Protein AF-A0A416JS20-F1 (afdb_monomer)

Solvent-accessible surface area (backbone atoms only — not comparable to full-atom values): 10232 Å² total; per-residue (Å²): 133,82,78,78,76,86,64,88,66,47,74,50,97,77,83,43,80,45,78,41,47,42,75,71,41,46,79,82,38,43,73,59,50,65,63,49,43,50,44,94,94,33,58,70,60,31,49,33,67,55,73,41,42,65,59,38,33,74,74,67,68,27,50,41,34,36,32,27,33,54,41,57,50,100,85,67,49,78,76,50,71,44,74,44,31,40,37,22,45,26,82,48,65,52,74,47,76,45,72,47,71,49,55,77,65,58,21,68,75,70,74,42,66,51,50,75,43,86,45,63,41,51,44,79,42,76,79,42,77,50,48,18,44,91,45,54,72,20,30,40,74,59,94,96,45,78,42,44,47,65,55,57,51,52,51,52,52,51,54,49,52,54,48,41,45,74,72,37,70,70,48,32,58,49,67,70,99

Sequence (177 aa):
MAHANNKSHDHIDVFNPDVKTLRDSYQDFLFKIKQFDAGNGYQNFNEFISDEAIDYADDGNGVTYVVWNILKDKNGHEIDRDIVSFYTLAVTSIPYIDRIRLDEEEAKATGEIYDKQNCAVSAIEIKMFAVNQKYQNTFFEYGDEDLPVSVWVLRSIIDYIENLSKTIVGVKAALRV

Foldseek 3Di:
DDPPPPDDFAEDAAFDKDKDWLVVCCVPPLVQLLVFALDPPVVVQSCCSNPPQVVCVVVQVWTKMWIKGFDADPVRHGPDIHTFKMWTKHKDKAKDWDWAADDPVVCVVPVDGTDIDIDIAIDIDTPDIGGGPVQPSYWYDDDPDIDRPSVVVVVVVVVVLVVCCVPPPVSVVRRPD

Nearest PDB structures (foldseek):
  7pvh-assembly1_B  TM=5.076E-01  e=8.111E-01  Porphyromonas gingivalis ATCC 33277
  7sqt-assembly1_A  TM=3.795E-01  e=2.331E+00  Escherichia phage vB_EcoM_Goslar
  7squ-assembly1_A  TM=3.043E-01  e=2.198E+00  Escherichia phage vB_EcoM_Goslar

pLDDT: mean 89.56, std 11.3, range [34.12, 98.25]

Mean predicted aligned error: 7.1 Å

Secondary structure (DSSP, 8-state):
------PPPEE-S---EEEEEHHHHHHHHHHHHTT----TT-HHHHHIIIIIHHHHHHTTS-EEEEEEEEEE-TTS-EEEEEEEEEEEEEEEEEEEEEEEEPPHHHHHHHS-SEEEEEEEEEEEEEEEEEE-GGGTTEEEEETTEEEEHHHHHHHHHHHHHHHHHHH-HHHHHHTT-

Radius of gyration: 22.22 Å; Cα contacts (8 Å, |Δi|>4): 264; chains: 1; bounding box: 53×37×74 Å

Structure (mmCIF, N/CA/C/O backbone):
data_AF-A0A416JS20-F1
#
_entry.id   AF-A0A416JS20-F1
#
loop_
_atom_site.group_PDB
_atom_site.id
_atom_site.type_symbol
_atom_site.label_atom_id
_atom_site.label_alt_id
_atom_site.label_comp_id
_atom_site.label_asym_id
_atom_site.label_entity_id
_atom_site.label_seq_id
_atom_site.pdbx_PDB_ins_code
_atom_site.Cartn_x
_atom_site.Cartn_y
_atom_site.Cartn_z
_atom_site.occupancy
_atom_site.B_iso_or_equiv
_atom_site.auth_seq_id
_atom_site.auth_comp_id
_atom_site.auth_asym_id
_atom_site.auth_atom_id
_atom_site.pdbx_PDB_model_num
ATOM 1 N N . MET A 1 1 ? 24.645 12.252 18.200 1.00 34.12 1 MET A N 1
ATOM 2 C CA . MET A 1 1 ? 25.509 12.296 17.004 1.00 34.12 1 MET A CA 1
ATOM 3 C C . MET A 1 1 ? 24.848 11.420 15.961 1.00 34.12 1 MET A C 1
ATOM 5 O O . MET A 1 1 ? 24.726 10.226 16.197 1.00 34.12 1 MET A O 1
ATOM 9 N N . ALA A 1 2 ? 24.298 12.018 14.906 1.00 39.00 2 ALA A N 1
ATOM 10 C CA . ALA A 1 2 ? 23.693 11.267 13.813 1.00 39.00 2 ALA A CA 1
ATOM 11 C C . ALA A 1 2 ? 24.814 10.568 13.036 1.00 39.00 2 ALA A C 1
ATOM 13 O O . ALA A 1 2 ? 25.780 11.219 12.639 1.00 39.00 2 ALA A O 1
ATOM 14 N N . HIS A 1 3 ? 24.719 9.251 12.863 1.00 39.06 3 HIS A N 1
ATOM 15 C CA . HIS A 1 3 ? 25.578 8.549 11.919 1.00 39.06 3 HIS A CA 1
ATOM 16 C C . HIS A 1 3 ? 25.260 9.086 10.522 1.00 39.06 3 HIS A C 1
ATOM 18 O O . HIS A 1 3 ? 24.180 8.830 9.996 1.00 39.06 3 HIS A O 1
ATOM 24 N N . ALA A 1 4 ? 26.182 9.856 9.940 1.00 43.19 4 ALA A N 1
ATOM 25 C CA . ALA A 1 4 ? 26.134 10.187 8.525 1.00 43.19 4 ALA A CA 1
ATOM 26 C C . ALA A 1 4 ? 26.182 8.866 7.747 1.00 43.19 4 ALA A C 1
ATOM 28 O O . ALA A 1 4 ? 27.189 8.153 7.778 1.00 43.19 4 ALA A O 1
ATOM 29 N N . ASN A 1 5 ? 25.059 8.501 7.132 1.00 46.66 5 ASN A N 1
ATOM 30 C CA . ASN A 1 5 ? 24.924 7.282 6.352 1.00 46.66 5 ASN A CA 1
ATOM 31 C C . ASN A 1 5 ? 25.641 7.501 5.013 1.00 46.66 5 ASN A C 1
ATOM 33 O O . ASN A 1 5 ? 25.048 7.912 4.028 1.00 46.66 5 ASN A O 1
ATOM 37 N N . ASN A 1 6 ? 26.958 7.313 5.018 1.00 48.91 6 ASN A N 1
ATOM 38 C CA . ASN A 1 6 ? 27.873 7.651 3.926 1.00 48.91 6 ASN A CA 1
ATOM 39 C C . ASN A 1 6 ? 27.877 6.583 2.808 1.00 48.91 6 ASN A C 1
ATOM 41 O O . ASN A 1 6 ? 28.930 6.247 2.265 1.00 48.91 6 ASN A O 1
ATOM 45 N N . LYS A 1 7 ? 26.720 5.978 2.510 1.00 56.81 7 LYS A N 1
ATOM 46 C CA . LYS A 1 7 ? 26.550 5.131 1.323 1.00 56.81 7 LYS A CA 1
ATOM 47 C C . LYS A 1 7 ? 26.071 6.026 0.188 1.00 56.81 7 LYS A C 1
ATOM 49 O O . LYS A 1 7 ? 25.075 6.715 0.358 1.00 56.81 7 LYS A O 1
ATOM 54 N N . SER A 1 8 ? 26.763 5.997 -0.952 1.00 65.44 8 SER A N 1
ATOM 55 C CA . SER A 1 8 ? 26.223 6.552 -2.197 1.00 65.44 8 SER A CA 1
ATOM 56 C C . SER A 1 8 ? 24.846 5.933 -2.421 1.00 65.44 8 SER A C 1
ATOM 58 O O . SER A 1 8 ? 24.720 4.706 -2.400 1.00 65.44 8 SER A O 1
ATOM 60 N N . HIS A 1 9 ? 23.822 6.769 -2.530 1.00 73.38 9 HIS A N 1
ATOM 61 C CA . HIS A 1 9 ? 22.491 6.328 -2.915 1.00 73.38 9 HIS A CA 1
ATOM 62 C C . HIS A 1 9 ? 22.450 6.185 -4.436 1.00 73.38 9 HIS A C 1
ATOM 64 O O . HIS A 1 9 ? 23.183 6.887 -5.136 1.00 73.38 9 HIS A O 1
ATOM 70 N N . ASP A 1 10 ? 21.644 5.248 -4.926 1.00 89.12 10 ASP A N 1
ATOM 71 C CA . ASP A 1 10 ? 21.429 5.108 -6.363 1.00 89.12 10 ASP A CA 1
ATOM 72 C C . ASP A 1 10 ? 20.344 6.097 -6.789 1.00 89.12 10 ASP A C 1
ATOM 74 O O . ASP A 1 10 ? 19.364 6.289 -6.068 1.00 89.12 10 ASP A O 1
ATOM 78 N N . HIS A 1 11 ? 20.481 6.695 -7.968 1.00 91.94 11 HIS A N 1
ATOM 79 C CA . HIS A 1 11 ? 19.450 7.551 -8.555 1.00 91.94 11 HIS A CA 1
ATOM 80 C C . HIS A 1 11 ? 18.818 6.861 -9.756 1.00 91.94 11 HIS A C 1
ATOM 82 O O . HIS A 1 11 ? 19.496 6.177 -10.525 1.00 91.94 11 HIS A O 1
ATOM 88 N N . ILE A 1 12 ? 17.509 7.044 -9.914 1.00 92.25 12 ILE A N 1
ATOM 89 C CA . ILE A 1 12 ? 16.807 6.696 -11.149 1.00 92.25 12 ILE A CA 1
ATOM 90 C C . ILE A 1 12 ? 16.493 7.964 -11.927 1.00 92.25 12 ILE A C 1
ATOM 92 O O . ILE A 1 12 ? 15.950 8.916 -11.382 1.00 92.25 12 ILE A O 1
ATOM 96 N N . ASP A 1 13 ? 16.787 7.949 -13.223 1.00 85.88 13 ASP A N 1
ATOM 97 C CA . ASP A 1 13 ? 16.531 9.104 -14.090 1.00 85.88 13 ASP A CA 1
ATOM 98 C C . ASP A 1 13 ? 15.050 9.223 -14.476 1.00 85.88 13 ASP A C 1
ATOM 100 O O . ASP A 1 13 ? 14.560 10.297 -14.819 1.00 85.88 13 ASP A O 1
ATOM 104 N N . VAL A 1 14 ? 14.329 8.096 -14.473 1.00 86.81 14 VAL A N 1
ATOM 105 C CA . VAL A 1 14 ? 12.945 8.016 -14.947 1.00 86.81 14 VAL A CA 1
ATOM 106 C C . VAL A 1 14 ? 12.086 7.235 -13.963 1.00 86.81 14 VAL A C 1
ATOM 108 O O . VAL A 1 14 ? 12.280 6.033 -13.745 1.00 86.81 14 VAL A O 1
ATOM 111 N N . PHE A 1 15 ? 11.076 7.919 -13.433 1.00 92.81 15 PHE A N 1
ATOM 112 C CA . PHE A 1 15 ? 10.066 7.344 -12.560 1.00 92.81 15 PHE A CA 1
ATOM 113 C C . PHE A 1 15 ? 8.668 7.794 -12.993 1.00 92.81 15 PHE A C 1
ATOM 115 O O . PHE A 1 15 ? 8.252 8.922 -12.746 1.00 92.81 15 PHE A O 1
ATOM 122 N N . ASN A 1 16 ? 7.943 6.896 -13.660 1.00 93.56 16 ASN A N 1
ATOM 123 C CA . ASN A 1 16 ? 6.569 7.102 -14.110 1.00 93.56 16 ASN A CA 1
ATOM 124 C C . ASN A 1 16 ? 5.649 6.122 -13.367 1.00 93.56 16 ASN A C 1
ATOM 126 O O . ASN A 1 16 ? 5.328 5.063 -13.922 1.00 93.56 16 ASN A O 1
ATOM 130 N N . PRO A 1 17 ? 5.273 6.421 -12.110 1.00 94.19 17 PRO A N 1
ATOM 131 C CA . PRO A 1 17 ? 4.464 5.518 -11.311 1.00 94.19 17 PRO A CA 1
ATOM 132 C C . PRO A 1 17 ? 3.050 5.365 -11.888 1.00 94.19 17 PRO A C 1
ATOM 134 O O . PRO A 1 17 ? 2.381 6.347 -12.204 1.00 94.19 17 PRO A O 1
ATOM 137 N N . ASP A 1 18 ? 2.592 4.123 -11.983 1.00 94.62 18 ASP A N 1
ATOM 138 C CA . ASP A 1 18 ? 1.226 3.731 -12.333 1.00 94.62 18 ASP A CA 1
ATOM 139 C C . ASP A 1 18 ? 0.725 2.742 -11.281 1.00 94.62 18 ASP A C 1
ATOM 141 O O . ASP A 1 18 ? 1.379 1.736 -11.003 1.00 94.62 18 ASP A O 1
ATOM 145 N N . VAL A 1 19 ? -0.411 3.041 -10.655 1.00 95.31 19 VAL A N 1
ATOM 146 C CA . VAL A 1 19 ? -0.945 2.251 -9.542 1.00 95.31 19 VAL A CA 1
ATOM 147 C C . VAL A 1 19 ? -2.167 1.486 -10.017 1.00 95.31 19 VAL A C 1
ATOM 149 O O . VAL A 1 19 ? -3.137 2.077 -10.487 1.00 95.31 19 VAL A O 1
ATOM 152 N N . LYS A 1 20 ? -2.143 0.165 -9.843 1.00 94.19 20 LYS A N 1
ATOM 153 C CA . LYS A 1 20 ? -3.254 -0.725 -10.194 1.00 94.19 20 LYS A CA 1
ATOM 154 C C . LYS A 1 20 ? -3.609 -1.621 -9.023 1.00 94.19 20 LY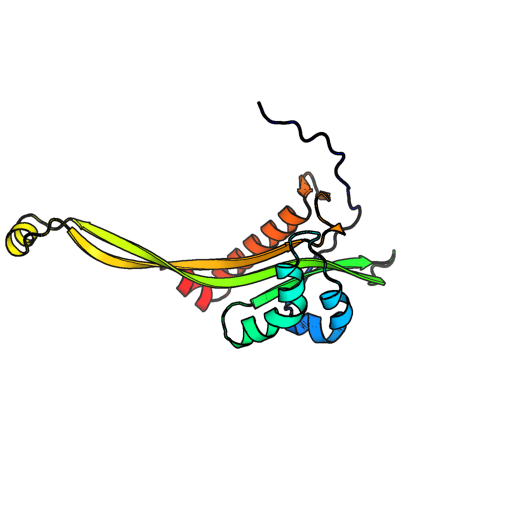S A C 1
ATOM 156 O O . LYS A 1 20 ? -2.753 -1.922 -8.193 1.00 94.19 20 LYS A O 1
ATOM 161 N N . THR A 1 21 ? -4.852 -2.091 -8.961 1.00 94.19 21 THR A N 1
ATOM 162 C CA . THR A 1 21 ? -5.176 -3.167 -8.019 1.00 94.19 21 THR A CA 1
ATOM 163 C C . THR A 1 21 ? -4.405 -4.430 -8.409 1.00 94.19 21 THR A C 1
ATOM 165 O O . THR A 1 21 ? -4.065 -4.639 -9.582 1.00 94.19 21 THR A O 1
ATOM 168 N N . LEU A 1 22 ? -4.106 -5.287 -7.431 1.00 92.88 22 LEU A N 1
ATOM 169 C CA . LEU A 1 22 ? -3.447 -6.560 -7.708 1.00 92.88 22 LEU A CA 1
ATOM 170 C C . LEU A 1 22 ? -4.293 -7.419 -8.652 1.00 92.88 22 LEU A C 1
ATOM 172 O O . LEU A 1 22 ? -3.748 -8.019 -9.571 1.00 92.88 22 LEU A O 1
ATOM 176 N N . ARG A 1 23 ? -5.619 -7.420 -8.475 1.00 89.81 23 ARG A N 1
ATOM 177 C CA . ARG A 1 23 ? -6.559 -8.181 -9.309 1.00 89.81 23 ARG A CA 1
ATOM 178 C C . ARG A 1 23 ? -6.491 -7.769 -10.779 1.00 89.81 23 ARG A C 1
ATOM 180 O O . ARG A 1 23 ? -6.389 -8.645 -11.634 1.00 89.81 23 ARG A O 1
ATOM 187 N N . ASP A 1 24 ? -6.467 -6.467 -11.059 1.00 88.50 24 ASP A N 1
ATOM 188 C CA . ASP A 1 24 ? -6.308 -5.959 -12.430 1.00 88.50 24 ASP A CA 1
ATOM 189 C C . ASP A 1 24 ? -4.919 -6.294 -12.990 1.00 88.50 24 ASP A C 1
ATOM 191 O O . ASP A 1 24 ? -4.758 -6.588 -14.169 1.00 88.50 24 ASP A O 1
ATOM 195 N N . SER A 1 25 ? -3.899 -6.284 -12.131 1.00 81.88 25 SER A N 1
ATOM 196 C CA . SER A 1 25 ? -2.518 -6.573 -12.524 1.00 81.88 25 SER A CA 1
ATOM 197 C C . SER A 1 25 ? -2.264 -8.059 -12.804 1.00 81.88 25 SER A C 1
ATOM 199 O O . SER A 1 25 ? -1.426 -8.388 -13.641 1.00 81.88 25 SER A O 1
ATOM 201 N N . TYR A 1 26 ? -2.963 -8.967 -12.116 1.00 79.00 26 TYR A N 1
ATOM 202 C CA . TYR A 1 26 ? -2.741 -10.414 -12.206 1.00 79.00 26 TYR A CA 1
ATOM 203 C C . TYR A 1 26 ? -3.113 -10.977 -13.583 1.00 79.00 26 TYR A C 1
ATOM 205 O O . TYR A 1 26 ? -2.477 -11.921 -14.043 1.00 79.00 26 TYR A O 1
ATOM 213 N N . GLN A 1 27 ? -4.105 -10.387 -14.261 1.00 75.19 27 GLN A N 1
ATOM 214 C CA . GLN A 1 27 ? -4.534 -10.839 -15.590 1.00 75.19 27 GLN A CA 1
ATOM 215 C C . GLN A 1 27 ? -3.429 -10.673 -16.641 1.00 75.19 27 GLN A C 1
ATOM 217 O O . GLN A 1 27 ? -3.197 -11.585 -17.433 1.00 75.19 27 GLN A O 1
ATOM 222 N N . ASP A 1 28 ? -2.705 -9.555 -16.589 1.00 79.62 28 ASP A N 1
ATOM 223 C CA . ASP A 1 28 ? -1.733 -9.184 -17.621 1.00 79.62 28 ASP A CA 1
ATOM 224 C C . ASP A 1 28 ? -0.272 -9.421 -17.194 1.00 79.62 28 ASP A C 1
ATOM 226 O O . ASP A 1 28 ? 0.605 -9.606 -18.040 1.00 79.62 28 ASP A O 1
ATOM 230 N N . PHE A 1 29 ? 0.021 -9.428 -15.886 1.00 85.50 29 PHE A N 1
ATOM 231 C CA . PHE A 1 29 ? 1.394 -9.346 -15.367 1.00 85.50 29 PHE A CA 1
ATOM 232 C C . PHE A 1 29 ? 1.728 -10.350 -14.257 1.00 85.50 29 PHE A C 1
ATOM 234 O O . PHE A 1 29 ? 2.701 -10.152 -13.525 1.00 85.50 29 PHE A O 1
ATOM 241 N N . LEU A 1 30 ? 0.987 -11.460 -14.157 1.00 87.88 30 LEU A N 1
ATOM 242 C CA . LEU A 1 30 ? 1.216 -12.524 -13.169 1.00 87.88 30 LEU A CA 1
ATOM 243 C C . LEU A 1 30 ? 2.690 -12.928 -13.030 1.00 87.88 30 LEU A C 1
ATOM 245 O O . LEU A 1 30 ? 3.219 -13.036 -11.926 1.00 87.88 30 LEU A O 1
ATOM 249 N N . PHE A 1 31 ? 3.374 -13.129 -14.155 1.00 89.88 31 PHE A N 1
ATOM 250 C CA . PHE A 1 31 ? 4.776 -13.535 -14.144 1.00 89.88 31 PHE A CA 1
ATOM 251 C C . PHE A 1 31 ? 5.669 -12.532 -13.399 1.00 89.88 31 PHE A C 1
ATOM 253 O O . PHE A 1 31 ? 6.508 -12.947 -12.608 1.00 89.88 31 PHE A O 1
ATOM 260 N N . LYS A 1 32 ? 5.450 -11.225 -13.592 1.00 91.62 32 LYS A N 1
ATOM 261 C CA . LYS A 1 32 ? 6.218 -10.175 -12.906 1.00 91.62 32 LYS A CA 1
ATOM 262 C C . LYS A 1 32 ? 5.876 -10.093 -11.425 1.00 91.62 32 LYS A C 1
ATOM 264 O O . LYS A 1 32 ? 6.772 -9.904 -10.615 1.00 91.62 32 LYS A O 1
ATOM 269 N N . ILE A 1 33 ? 4.607 -10.296 -11.066 1.00 93.25 33 ILE A N 1
ATOM 270 C CA . ILE A 1 33 ? 4.172 -10.349 -9.661 1.00 93.25 33 ILE A CA 1
ATOM 271 C C . ILE A 1 33 ? 4.901 -11.476 -8.923 1.00 93.25 33 ILE A C 1
ATOM 273 O O . ILE A 1 33 ? 5.446 -11.247 -7.850 1.00 93.25 33 ILE A O 1
ATOM 277 N N . LYS A 1 34 ? 5.015 -12.662 -9.536 1.00 92.56 34 LYS A N 1
ATOM 278 C CA . LYS A 1 34 ? 5.767 -13.797 -8.969 1.00 92.56 34 LYS A CA 1
ATOM 279 C C . LYS A 1 34 ? 7.281 -13.586 -8.899 1.00 92.56 34 LYS A C 1
ATOM 281 O O . LYS A 1 34 ? 7.970 -14.368 -8.255 1.00 92.56 34 LYS A O 1
ATOM 286 N N . GLN A 1 35 ? 7.802 -12.576 -9.588 1.00 93.94 35 GLN A N 1
ATOM 287 C CA . GLN A 1 35 ? 9.213 -12.195 -9.552 1.00 93.94 35 GLN A CA 1
ATOM 288 C C . GLN A 1 35 ? 9.490 -11.033 -8.600 1.00 93.94 35 GLN A C 1
ATOM 290 O O . GLN A 1 35 ? 10.639 -10.604 -8.498 1.00 93.94 35 GLN A O 1
ATOM 295 N N . PHE A 1 36 ? 8.465 -10.501 -7.929 1.00 96.56 36 PHE A N 1
ATOM 296 C CA . PHE A 1 36 ? 8.668 -9.463 -6.937 1.00 96.56 36 PHE A CA 1
ATOM 297 C C . PHE A 1 36 ? 9.589 -9.970 -5.824 1.00 96.56 36 PHE A C 1
ATOM 299 O O . PHE A 1 36 ? 9.383 -11.052 -5.275 1.00 96.56 36 PHE A O 1
ATOM 306 N N . ASP A 1 37 ? 10.588 -9.160 -5.485 1.00 97.44 37 ASP A N 1
ATOM 307 C CA . ASP A 1 37 ? 11.535 -9.472 -4.425 1.00 97.44 37 ASP A CA 1
ATOM 308 C C . ASP A 1 37 ? 11.798 -8.237 -3.563 1.00 97.44 37 ASP A C 1
ATOM 310 O O . ASP A 1 37 ? 12.398 -7.268 -4.022 1.00 97.44 37 ASP A O 1
ATOM 314 N N . ALA A 1 38 ? 11.352 -8.259 -2.309 1.00 97.06 38 ALA A N 1
ATOM 315 C CA . ALA A 1 38 ? 11.658 -7.264 -1.285 1.00 97.06 38 ALA A CA 1
ATOM 316 C C . ALA A 1 38 ? 13.047 -7.465 -0.649 1.00 97.06 38 ALA A C 1
ATOM 318 O O . ALA A 1 38 ? 13.458 -6.676 0.203 1.00 97.06 38 ALA A O 1
ATOM 319 N N . GLY A 1 39 ? 13.787 -8.492 -1.061 1.00 95.75 39 GLY A N 1
ATOM 320 C CA . GLY A 1 39 ? 15.133 -8.795 -0.607 1.00 95.75 39 GLY A CA 1
ATOM 321 C C . GLY A 1 39 ? 15.198 -9.728 0.602 1.00 95.75 39 GLY A C 1
ATOM 322 O O . GLY A 1 39 ? 14.201 -10.186 1.167 1.00 95.75 39 GLY A O 1
ATOM 323 N N . ASN A 1 40 ? 16.430 -10.033 1.006 1.00 93.00 40 ASN A N 1
ATOM 324 C CA . ASN A 1 40 ? 16.706 -11.019 2.049 1.00 93.00 40 ASN A CA 1
ATOM 325 C C . ASN A 1 40 ? 16.104 -10.627 3.407 1.00 93.00 40 ASN A C 1
ATOM 327 O O . ASN A 1 40 ? 16.408 -9.564 3.943 1.00 93.00 40 ASN A O 1
ATOM 331 N N . GLY A 1 41 ? 15.332 -11.544 3.997 1.00 92.94 41 GLY A N 1
ATOM 332 C CA . GLY A 1 41 ? 14.666 -11.352 5.291 1.00 92.94 41 GLY A CA 1
ATOM 333 C C . GLY A 1 41 ? 13.223 -10.856 5.178 1.00 92.94 41 GLY A C 1
ATOM 334 O O . GLY A 1 41 ? 12.566 -10.698 6.203 1.00 92.94 41 GLY A O 1
ATOM 335 N N . TYR A 1 42 ? 12.735 -10.643 3.953 1.00 95.12 42 TYR A N 1
ATOM 336 C CA . TYR A 1 42 ? 11.391 -10.148 3.652 1.00 95.12 42 TYR A CA 1
ATOM 337 C C . TYR A 1 42 ? 10.584 -11.128 2.788 1.00 95.12 42 TYR A C 1
ATOM 339 O O . TYR A 1 42 ? 9.675 -10.725 2.066 1.00 95.12 42 TYR A O 1
ATOM 347 N N . GLN A 1 43 ? 10.900 -12.427 2.862 1.00 95.69 43 GLN A N 1
ATOM 348 C CA . GLN A 1 43 ? 10.259 -13.473 2.055 1.00 95.69 43 GLN A CA 1
ATOM 349 C C . GLN A 1 43 ? 8.741 -13.518 2.252 1.00 95.69 43 GLN A C 1
ATOM 351 O O . GLN A 1 43 ? 8.013 -13.733 1.291 1.00 95.69 43 GLN A O 1
ATOM 356 N N . ASN A 1 44 ? 8.264 -13.204 3.458 1.00 96.44 44 ASN A N 1
ATOM 357 C CA . ASN A 1 44 ? 6.841 -13.106 3.766 1.00 96.44 44 ASN A CA 1
ATOM 358 C C . ASN A 1 44 ? 6.108 -12.083 2.878 1.00 96.44 44 ASN A C 1
ATOM 360 O O . ASN A 1 44 ? 4.945 -12.280 2.558 1.00 96.44 44 ASN A O 1
ATOM 364 N N . PHE A 1 45 ? 6.763 -10.992 2.465 1.00 97.25 45 PHE A N 1
ATOM 365 C CA . PHE A 1 45 ? 6.156 -10.018 1.553 1.00 97.25 45 PHE A CA 1
ATOM 366 C C . PHE A 1 45 ? 6.105 -10.540 0.117 1.00 97.25 45 PHE A C 1
ATOM 368 O O . PHE A 1 45 ? 5.134 -10.273 -0.590 1.00 97.25 45 PHE A O 1
ATOM 375 N N . ASN A 1 46 ? 7.133 -11.285 -0.297 1.00 96.75 46 ASN A N 1
ATOM 376 C CA . ASN A 1 46 ? 7.203 -11.900 -1.621 1.00 96.75 46 ASN A CA 1
ATOM 377 C C . ASN A 1 46 ? 6.112 -12.969 -1.771 1.00 96.75 46 ASN A C 1
ATOM 379 O O . ASN A 1 46 ? 5.364 -12.936 -2.741 1.00 96.75 46 ASN A O 1
ATOM 383 N N . GLU A 1 47 ? 5.989 -13.852 -0.778 1.00 96.19 47 GLU A N 1
ATOM 384 C CA . GLU A 1 47 ? 4.967 -14.907 -0.711 1.00 96.19 47 GLU A CA 1
ATOM 385 C C . GLU A 1 47 ? 3.553 -14.314 -0.625 1.00 96.19 47 GLU A C 1
ATOM 387 O O . GLU A 1 47 ? 2.641 -14.738 -1.337 1.00 96.19 47 GLU A O 1
ATOM 392 N N . PHE A 1 48 ? 3.372 -13.258 0.178 1.00 97.38 48 PHE A N 1
ATOM 393 C CA . PHE A 1 48 ? 2.070 -12.615 0.322 1.00 97.38 48 PHE A CA 1
ATOM 394 C C . PHE A 1 48 ? 1.537 -12.079 -1.013 1.00 97.38 48 PHE A C 1
ATOM 396 O O . PHE A 1 48 ? 0.401 -12.372 -1.381 1.00 97.38 48 PHE A O 1
ATOM 403 N N . ILE A 1 49 ? 2.331 -11.296 -1.757 1.00 95.94 49 ILE A N 1
ATOM 404 C CA . ILE A 1 49 ? 1.858 -10.708 -3.021 1.00 95.94 49 ILE A CA 1
ATOM 405 C C . ILE A 1 49 ? 1.653 -11.771 -4.114 1.00 95.94 49 ILE A C 1
ATOM 407 O O . ILE A 1 49 ? 0.773 -11.601 -4.963 1.00 95.94 49 ILE A O 1
ATOM 411 N N . SER A 1 50 ? 2.433 -12.858 -4.115 1.00 93.81 50 SER A N 1
ATOM 412 C CA . SER A 1 50 ? 2.313 -13.909 -5.130 1.00 93.81 50 SER A CA 1
ATOM 413 C C . SER A 1 50 ? 1.100 -14.805 -4.920 1.00 93.81 50 SER A C 1
ATOM 415 O O . SER A 1 50 ? 0.417 -15.121 -5.905 1.00 93.81 50 SER A O 1
ATOM 417 N N . ASP A 1 51 ? 0.848 -15.197 -3.670 1.00 93.00 51 ASP A N 1
ATOM 418 C CA . ASP A 1 51 ? 0.009 -16.355 -3.365 1.00 93.00 51 ASP A CA 1
ATOM 419 C C . ASP A 1 51 ? -1.173 -16.041 -2.436 1.00 93.00 51 ASP A C 1
ATOM 421 O O . ASP A 1 51 ? -2.208 -16.686 -2.564 1.00 93.00 51 ASP A O 1
ATOM 425 N N . GLU A 1 52 ? -1.077 -15.041 -1.552 1.00 95.75 52 GLU A N 1
ATOM 426 C CA . GLU A 1 52 ? -2.100 -14.803 -0.515 1.00 95.75 52 GLU A CA 1
ATOM 427 C C . GLU A 1 52 ? -2.973 -13.570 -0.774 1.00 95.75 52 GLU A C 1
ATOM 429 O O . GLU A 1 52 ? -4.135 -13.525 -0.379 1.00 95.75 52 GLU A O 1
ATOM 434 N N . ALA A 1 53 ? -2.436 -12.544 -1.431 1.00 95.81 53 ALA A N 1
ATOM 435 C CA . ALA A 1 53 ? -3.047 -11.217 -1.472 1.00 95.81 53 ALA A CA 1
ATOM 436 C C . ALA A 1 53 ? -4.417 -11.157 -2.179 1.00 95.81 53 ALA A C 1
ATOM 438 O O . ALA A 1 53 ? -5.217 -10.269 -1.881 1.00 95.81 53 ALA A O 1
ATOM 439 N N . ILE A 1 54 ? -4.705 -12.079 -3.107 1.00 94.12 54 ILE A N 1
ATOM 440 C CA . ILE A 1 54 ? -6.026 -12.170 -3.753 1.00 94.12 54 ILE A CA 1
ATOM 441 C C . ILE A 1 54 ? -7.062 -12.720 -2.772 1.00 94.12 54 ILE A C 1
ATOM 443 O O . ILE A 1 54 ? -8.091 -12.076 -2.572 1.00 94.12 54 ILE A O 1
ATOM 447 N N . ASP A 1 55 ? -6.763 -13.849 -2.133 1.00 95.25 55 ASP A N 1
ATOM 448 C CA . ASP A 1 55 ? -7.650 -14.476 -1.150 1.00 95.25 55 ASP A CA 1
ATOM 449 C C . ASP A 1 55 ? -7.845 -13.550 0.060 1.00 95.25 55 ASP A C 1
ATOM 451 O O . ASP A 1 55 ? -8.961 -13.350 0.532 1.00 95.25 55 ASP A O 1
ATOM 455 N N . TYR A 1 56 ? -6.780 -12.857 0.479 1.00 95.81 56 TYR A N 1
ATOM 456 C CA . TYR A 1 56 ? -6.829 -11.832 1.521 1.00 95.81 56 TYR A CA 1
ATOM 457 C C . TYR A 1 56 ? -7.849 -10.723 1.213 1.00 95.81 56 TYR A C 1
ATOM 459 O O . TYR A 1 56 ? -8.526 -10.223 2.117 1.00 95.81 56 TYR A O 1
ATOM 467 N N . ALA A 1 57 ? -7.975 -10.339 -0.061 1.00 94.75 57 ALA A N 1
ATOM 468 C CA . ALA A 1 57 ? -8.963 -9.366 -0.507 1.00 94.75 57 ALA A CA 1
ATOM 469 C C . ALA A 1 57 ? -10.378 -9.951 -0.589 1.00 94.75 57 ALA A C 1
ATOM 471 O O . ALA A 1 57 ? -11.330 -9.259 -0.225 1.00 94.75 57 ALA A O 1
ATOM 472 N N . ASP A 1 58 ? -10.525 -11.204 -1.026 1.00 94.75 58 ASP A N 1
ATOM 473 C CA . ASP A 1 58 ? -11.822 -11.892 -1.087 1.00 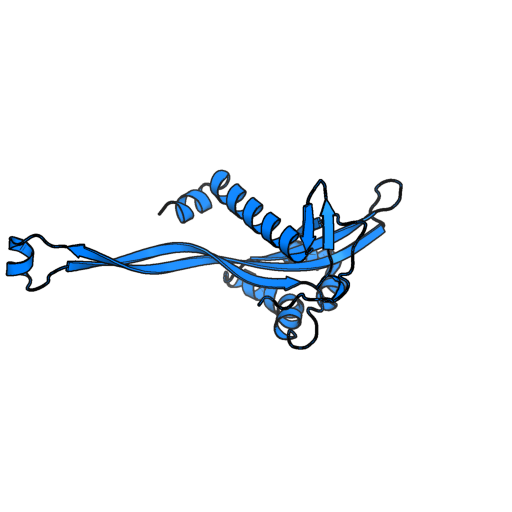94.75 58 ASP A CA 1
ATOM 474 C C . ASP A 1 58 ? -12.420 -12.153 0.301 1.00 94.75 58 ASP A C 1
ATOM 476 O O . ASP A 1 58 ? -13.633 -12.030 0.481 1.00 94.75 58 ASP A O 1
ATOM 480 N N . ASP A 1 59 ? -11.572 -12.379 1.303 1.00 96.06 59 ASP A N 1
ATOM 481 C CA . ASP A 1 59 ? -11.964 -12.472 2.712 1.00 96.06 59 ASP A CA 1
ATOM 482 C C . ASP A 1 59 ? -12.291 -11.103 3.344 1.00 96.06 59 ASP A C 1
ATOM 484 O O . ASP A 1 59 ? -12.717 -11.023 4.498 1.00 96.06 59 ASP A O 1
ATOM 488 N N . GLY A 1 60 ? -12.096 -10.003 2.608 1.00 91.94 60 GLY A N 1
ATOM 489 C CA . GLY A 1 60 ? -12.368 -8.644 3.078 1.00 91.94 60 GLY A CA 1
ATOM 490 C C . GLY A 1 60 ? -11.321 -8.086 4.046 1.00 91.94 60 GLY A C 1
ATOM 491 O O . GLY A 1 60 ? -11.579 -7.074 4.699 1.00 91.94 60 GLY A O 1
ATOM 492 N N . ASN A 1 61 ? -10.137 -8.700 4.137 1.00 94.62 61 ASN A N 1
ATOM 493 C CA . ASN A 1 61 ? -9.090 -8.278 5.071 1.00 94.62 61 ASN A CA 1
ATOM 494 C C . ASN A 1 61 ? -8.282 -7.067 4.573 1.00 94.62 61 ASN A C 1
ATOM 496 O O . ASN A 1 61 ? -7.639 -6.381 5.370 1.00 94.62 61 ASN A O 1
ATOM 500 N N . GLY A 1 62 ? -8.307 -6.779 3.270 1.00 94.94 62 GLY A N 1
ATOM 501 C CA . GLY A 1 62 ? -7.686 -5.589 2.689 1.00 94.94 62 GLY A CA 1
ATOM 502 C C . GLY A 1 62 ? -7.517 -5.687 1.177 1.00 94.94 62 GLY A C 1
ATOM 503 O O . GLY A 1 62 ? -7.554 -6.769 0.609 1.00 94.94 62 GLY A O 1
ATOM 504 N N . VAL A 1 63 ? -7.312 -4.551 0.514 1.00 95.56 63 VAL A N 1
ATOM 505 C CA . VAL A 1 63 ? -7.096 -4.491 -0.939 1.00 95.56 63 VAL A CA 1
ATOM 506 C C . VAL A 1 63 ? -5.636 -4.181 -1.228 1.00 95.56 63 VAL A C 1
ATOM 508 O O . VAL A 1 63 ? -5.114 -3.163 -0.763 1.00 95.56 63 VAL A O 1
ATOM 511 N N . THR A 1 64 ? -4.989 -5.044 -2.011 1.00 97.19 64 THR A N 1
ATOM 512 C CA . THR A 1 64 ? -3.602 -4.868 -2.450 1.00 97.19 64 THR A CA 1
ATOM 513 C C . THR A 1 64 ? -3.523 -4.092 -3.761 1.00 97.19 64 THR A C 1
ATOM 515 O O . THR A 1 64 ? -4.222 -4.391 -4.732 1.00 97.19 64 THR A O 1
ATOM 518 N N . TYR A 1 65 ? -2.627 -3.112 -3.790 1.00 97.12 65 TYR A N 1
ATOM 519 C CA . TYR A 1 65 ? -2.292 -2.278 -4.934 1.00 97.12 65 TYR A CA 1
ATOM 520 C C . TYR A 1 65 ? -0.822 -2.476 -5.291 1.00 97.12 65 TYR A C 1
ATOM 522 O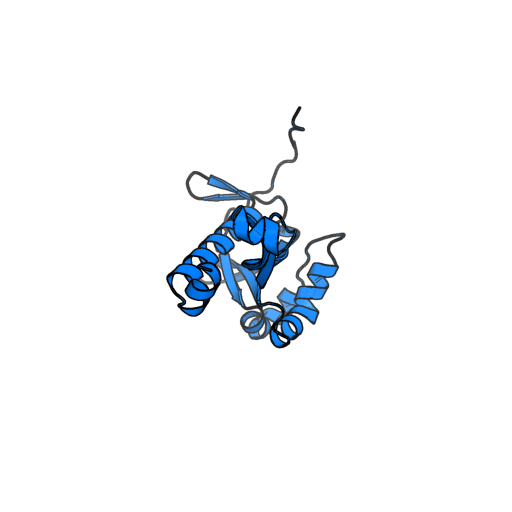 O . TYR A 1 65 ? 0.033 -2.580 -4.411 1.00 97.12 65 TYR A O 1
ATOM 530 N N . VAL A 1 66 ? -0.533 -2.501 -6.586 1.00 97.19 66 VAL A N 1
ATOM 531 C CA . VAL A 1 66 ? 0.811 -2.648 -7.143 1.00 97.19 66 VAL A CA 1
ATOM 532 C C . VAL A 1 66 ? 1.207 -1.336 -7.803 1.00 97.19 66 VAL A C 1
ATOM 534 O O . VAL A 1 66 ? 0.444 -0.777 -8.595 1.00 97.19 66 VAL A O 1
ATOM 537 N N . VAL A 1 67 ? 2.400 -0.852 -7.471 1.00 97.44 67 VAL A N 1
ATOM 538 C CA . VAL A 1 67 ? 3.004 0.338 -8.066 1.00 97.44 67 VAL A CA 1
ATOM 539 C C . VAL A 1 67 ? 3.992 -0.098 -9.135 1.00 97.44 67 VAL A C 1
ATOM 541 O O . VAL A 1 67 ? 4.989 -0.766 -8.856 1.00 97.44 67 VAL A O 1
ATOM 544 N N . TRP A 1 68 ? 3.720 0.318 -10.361 1.00 96.25 68 TRP A N 1
ATOM 545 C CA . TRP A 1 68 ? 4.530 0.044 -11.536 1.00 96.25 68 TRP A CA 1
ATOM 546 C C . TRP A 1 68 ? 5.353 1.272 -11.903 1.00 96.25 68 TRP A C 1
ATOM 548 O O . TRP A 1 68 ? 4.822 2.374 -11.880 1.00 96.25 68 TRP A O 1
ATOM 558 N N . ASN A 1 69 ? 6.610 1.106 -12.309 1.00 95.50 69 ASN A N 1
ATOM 559 C CA . ASN A 1 69 ? 7.332 2.136 -13.055 1.00 95.50 69 ASN A CA 1
ATOM 560 C C . ASN A 1 69 ? 7.203 1.838 -14.550 1.00 95.50 69 ASN A C 1
ATOM 562 O O . ASN A 1 69 ? 7.729 0.826 -15.017 1.00 95.50 69 ASN A O 1
ATOM 566 N N . ILE A 1 70 ? 6.508 2.700 -15.294 1.00 94.81 70 ILE A N 1
ATOM 567 C CA . ILE A 1 70 ? 6.348 2.552 -16.743 1.00 94.81 70 ILE A CA 1
ATOM 568 C C . ILE A 1 70 ? 7.588 3.098 -17.459 1.00 94.81 70 ILE A C 1
ATOM 570 O O . ILE A 1 70 ? 7.871 4.301 -17.438 1.00 94.81 70 ILE A O 1
ATOM 574 N N . LEU A 1 71 ? 8.295 2.217 -18.162 1.00 92.25 71 LEU A N 1
ATOM 575 C CA . LEU A 1 71 ? 9.406 2.569 -19.034 1.00 92.25 71 LEU A CA 1
ATOM 576 C C . LEU A 1 71 ? 8.858 2.915 -20.419 1.00 92.25 71 LEU A C 1
ATOM 578 O O . LEU A 1 71 ? 8.109 2.143 -21.022 1.00 92.25 71 LEU A O 1
ATOM 582 N N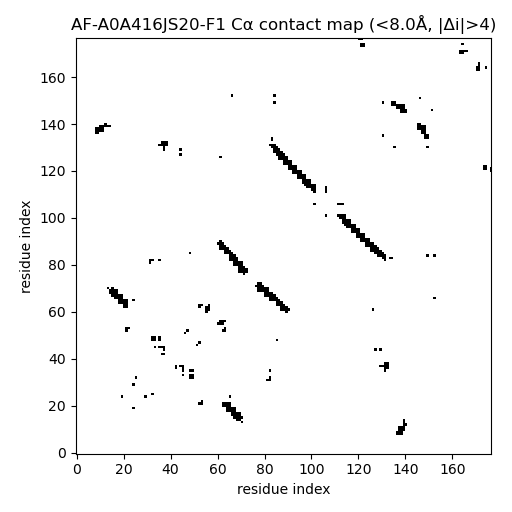 . LYS A 1 72 ? 9.227 4.093 -20.925 1.00 91.75 72 LYS A N 1
ATOM 583 C CA . LYS A 1 72 ? 8.738 4.623 -22.203 1.00 91.75 72 LYS A CA 1
ATOM 584 C C . LYS A 1 72 ? 9.878 4.850 -23.187 1.00 91.75 72 LYS A C 1
ATOM 586 O O . LYS A 1 72 ? 10.995 5.174 -22.786 1.00 91.75 72 LYS A O 1
ATOM 591 N N . ASP A 1 73 ? 9.587 4.697 -24.475 1.00 90.38 73 ASP A N 1
ATOM 592 C CA . ASP A 1 73 ? 10.487 5.111 -25.548 1.00 90.38 73 ASP A CA 1
ATOM 593 C C . ASP A 1 73 ? 10.520 6.645 -25.703 1.00 90.38 73 ASP A C 1
ATOM 595 O O . ASP A 1 73 ? 9.793 7.395 -25.047 1.00 90.38 73 ASP A O 1
ATOM 599 N N . LYS A 1 74 ? 11.358 7.127 -26.628 1.00 88.19 74 LYS A N 1
ATOM 600 C CA . LYS A 1 74 ? 11.487 8.560 -26.947 1.00 88.19 74 LYS A CA 1
ATOM 601 C C . LYS A 1 74 ? 10.205 9.192 -27.507 1.00 88.19 74 LYS A C 1
ATOM 603 O O . LYS A 1 74 ? 10.109 10.414 -27.536 1.00 88.19 74 LYS A O 1
ATOM 608 N N . ASN A 1 75 ? 9.254 8.382 -27.968 1.00 89.75 75 ASN A N 1
ATOM 609 C CA . ASN A 1 75 ? 7.976 8.820 -28.523 1.00 89.75 75 ASN A CA 1
ATOM 610 C C . ASN A 1 75 ? 6.841 8.749 -27.484 1.00 89.75 75 ASN A C 1
ATOM 612 O O . ASN A 1 75 ? 5.707 9.100 -27.799 1.00 89.75 75 ASN A O 1
ATOM 616 N N . GLY A 1 76 ? 7.131 8.306 -26.255 1.00 86.38 76 GLY A N 1
ATOM 617 C CA . GLY A 1 76 ? 6.161 8.165 -25.173 1.00 86.38 76 GLY A CA 1
ATOM 618 C C . GLY A 1 76 ? 5.391 6.841 -25.167 1.00 86.38 76 GLY A C 1
ATOM 619 O O . GLY A 1 76 ? 4.487 6.691 -24.341 1.00 86.38 76 GLY A O 1
ATOM 620 N N . HIS A 1 77 ? 5.732 5.881 -26.031 1.00 90.88 77 HIS A N 1
ATOM 621 C CA . HIS A 1 77 ? 5.129 4.549 -26.013 1.00 90.88 77 HIS A CA 1
ATOM 622 C C . HIS A 1 77 ? 5.731 3.699 -24.899 1.00 90.88 77 HIS A C 1
ATOM 624 O O . HIS A 1 77 ? 6.942 3.705 -24.688 1.00 90.88 77 HIS A O 1
ATOM 630 N N . GLU A 1 78 ? 4.886 2.942 -24.205 1.00 92.00 78 GLU A N 1
ATOM 631 C CA . GLU A 1 78 ? 5.333 1.975 -23.207 1.00 92.00 78 GLU A CA 1
ATOM 632 C C . GLU A 1 78 ? 6.138 0.853 -23.874 1.00 92.00 78 GLU A C 1
ATOM 634 O O . GLU A 1 78 ? 5.647 0.180 -24.779 1.00 92.00 78 GLU A O 1
ATOM 639 N N . ILE A 1 79 ? 7.378 0.674 -23.417 1.00 92.88 79 ILE A N 1
ATOM 640 C CA . ILE A 1 79 ? 8.259 -0.418 -23.849 1.00 92.88 79 ILE A CA 1
ATOM 641 C C . ILE A 1 79 ? 8.278 -1.553 -22.834 1.00 92.88 79 ILE A C 1
ATOM 643 O O . ILE A 1 79 ? 8.411 -2.713 -23.215 1.00 92.88 79 ILE A O 1
ATOM 647 N N . ASP A 1 80 ? 8.165 -1.216 -21.551 1.00 91.25 80 ASP A N 1
ATOM 648 C CA . ASP A 1 80 ? 8.182 -2.166 -20.453 1.00 91.25 80 ASP A CA 1
ATOM 649 C C . ASP A 1 80 ? 7.632 -1.508 -19.177 1.00 91.25 80 ASP A C 1
ATOM 651 O O . ASP A 1 80 ? 7.462 -0.290 -19.102 1.00 91.25 80 ASP A O 1
ATOM 655 N N . ARG A 1 81 ? 7.387 -2.310 -18.145 1.00 92.31 81 ARG A N 1
ATOM 656 C CA . ARG A 1 81 ? 7.049 -1.832 -16.801 1.00 92.31 81 ARG A CA 1
ATOM 657 C C . ARG A 1 81 ? 7.667 -2.714 -15.733 1.00 92.31 81 ARG A C 1
ATOM 659 O O . ARG A 1 81 ? 7.728 -3.927 -15.905 1.00 92.31 81 ARG A O 1
ATOM 666 N N . ASP A 1 82 ? 8.065 -2.135 -14.616 1.00 94.00 82 ASP A N 1
ATOM 667 C CA . ASP A 1 82 ? 8.666 -2.884 -13.509 1.00 94.00 82 ASP A CA 1
ATOM 668 C C . ASP A 1 82 ? 7.895 -2.659 -12.209 1.00 94.00 82 ASP A C 1
ATOM 670 O O . ASP A 1 82 ? 7.311 -1.592 -12.024 1.00 94.00 82 ASP A O 1
ATOM 674 N N . ILE A 1 83 ? 7.869 -3.653 -11.320 1.00 95.88 83 ILE A N 1
ATOM 675 C CA . ILE A 1 83 ? 7.188 -3.516 -10.028 1.00 95.88 83 ILE A CA 1
ATOM 676 C C . ILE A 1 83 ? 8.118 -2.797 -9.063 1.00 95.88 83 ILE A C 1
ATOM 678 O O . ILE A 1 83 ? 9.162 -3.314 -8.669 1.00 95.88 83 ILE A O 1
ATOM 682 N N . VAL A 1 84 ? 7.693 -1.613 -8.641 1.00 97.50 84 VAL A N 1
ATOM 683 C CA . VAL A 1 84 ? 8.420 -0.765 -7.696 1.00 97.50 84 VAL A CA 1
ATOM 684 C C . VAL A 1 84 ? 8.102 -1.183 -6.273 1.00 97.50 84 VAL A C 1
ATOM 686 O O . VAL A 1 84 ? 8.994 -1.359 -5.447 1.00 97.50 84 VAL A O 1
ATOM 689 N N . SER A 1 85 ? 6.817 -1.329 -5.974 1.00 98.12 85 SER A N 1
ATOM 690 C CA . SER A 1 85 ? 6.326 -1.638 -4.639 1.00 98.12 85 SER A CA 1
ATOM 691 C C . SER A 1 85 ? 4.907 -2.181 -4.698 1.00 98.12 85 SER A C 1
ATOM 693 O O . SER A 1 85 ? 4.227 -2.101 -5.723 1.00 98.12 85 SER A O 1
ATOM 695 N N . PHE A 1 86 ? 4.445 -2.709 -3.573 1.00 98.00 86 PHE A N 1
ATOM 696 C CA . PHE A 1 86 ? 3.033 -2.970 -3.350 1.00 98.00 86 PHE A CA 1
ATOM 697 C C . PHE A 1 86 ? 2.634 -2.519 -1.952 1.00 98.00 86 PHE A C 1
ATOM 699 O O . PHE A 1 86 ? 3.467 -2.421 -1.045 1.00 98.00 86 PHE A O 1
ATOM 706 N N . TYR A 1 87 ? 1.345 -2.257 -1.778 1.00 98.25 87 TYR A N 1
ATOM 707 C CA . TYR A 1 87 ? 0.773 -1.960 -0.476 1.00 98.25 87 TYR A CA 1
ATOM 708 C C . TYR A 1 87 ? -0.642 -2.514 -0.353 1.00 98.25 87 TYR A C 1
ATOM 710 O O . TYR A 1 87 ? -1.369 -2.610 -1.338 1.00 98.25 87 TYR A O 1
ATOM 718 N N . THR A 1 88 ? -1.040 -2.851 0.870 1.00 97.69 88 THR A N 1
ATOM 719 C CA . THR A 1 88 ? -2.381 -3.357 1.183 1.00 97.69 88 THR A CA 1
ATOM 720 C C . THR A 1 88 ? -3.070 -2.397 2.136 1.00 97.69 88 THR A C 1
ATOM 722 O O . THR A 1 88 ? -2.551 -2.141 3.222 1.00 97.69 88 THR A O 1
ATOM 725 N N . LEU A 1 89 ? -4.234 -1.879 1.740 1.00 95.88 89 LEU A N 1
ATOM 726 C CA . LEU A 1 89 ? -5.052 -0.993 2.570 1.00 95.88 89 LEU A CA 1
ATOM 727 C C . LEU A 1 89 ? -6.260 -1.739 3.128 1.00 95.88 89 LEU A C 1
ATOM 729 O O . LEU A 1 89 ? -6.950 -2.442 2.390 1.00 95.88 89 LEU A O 1
ATOM 733 N N . ALA A 1 90 ? -6.552 -1.525 4.406 1.00 93.75 90 ALA A N 1
ATOM 734 C CA . ALA A 1 90 ? -7.745 -2.034 5.072 1.00 93.75 90 ALA A CA 1
ATOM 735 C C . ALA A 1 90 ? -8.424 -0.924 5.882 1.00 93.75 90 ALA A C 1
ATOM 737 O O . ALA A 1 90 ? -7.759 -0.021 6.390 1.00 93.75 90 ALA A O 1
ATOM 738 N N . VAL A 1 91 ? -9.747 -0.993 6.023 1.00 89.75 91 VAL A N 1
ATOM 739 C CA . VAL A 1 91 ? -10.480 -0.150 6.978 1.00 89.75 91 VAL A CA 1
ATOM 740 C C . VAL A 1 91 ? -10.489 -0.866 8.323 1.00 89.75 91 VAL A C 1
ATOM 742 O O . VAL A 1 91 ? -10.779 -2.056 8.393 1.00 89.75 91 VAL A O 1
ATOM 745 N N . THR A 1 92 ? -10.170 -0.144 9.390 1.00 90.44 92 THR A N 1
ATOM 746 C CA . THR A 1 92 ? -10.117 -0.668 10.755 1.00 90.44 92 THR A CA 1
ATOM 747 C C . THR A 1 92 ? -10.711 0.335 11.741 1.00 90.44 92 THR A C 1
ATOM 749 O O . THR A 1 92 ? -11.071 1.458 11.382 1.00 90.44 92 THR A O 1
ATOM 752 N N . SER A 1 93 ? -10.810 -0.065 13.003 1.00 89.50 93 SER A N 1
ATOM 753 C CA . SER A 1 93 ? -11.234 0.792 14.104 1.00 89.50 93 SER A CA 1
ATOM 754 C C . SER A 1 93 ? -10.300 0.606 15.292 1.00 89.50 93 SER A C 1
ATOM 756 O O . SER A 1 93 ? -10.076 -0.525 15.726 1.00 89.50 93 SER A O 1
ATOM 758 N N . ILE A 1 94 ? -9.777 1.702 15.832 1.00 88.88 94 ILE A N 1
ATOM 759 C CA . ILE A 1 94 ? -8.908 1.701 17.008 1.00 88.88 94 ILE A CA 1
ATOM 760 C C . ILE A 1 94 ? -9.792 1.939 18.242 1.00 88.88 94 ILE A C 1
ATOM 762 O O . ILE A 1 94 ? -10.304 3.052 18.404 1.00 88.88 94 ILE A O 1
ATOM 766 N N . PRO A 1 95 ? -10.018 0.922 19.097 1.00 89.12 95 PRO A N 1
ATOM 767 C CA . PRO A 1 95 ? -10.869 1.070 20.269 1.00 89.12 95 PRO A CA 1
ATOM 768 C C . PRO A 1 95 ? -10.191 1.933 21.338 1.00 89.12 95 PRO A C 1
ATOM 770 O O . PRO A 1 95 ? -8.983 1.835 21.564 1.00 89.12 95 PRO A O 1
ATOM 773 N N . TYR A 1 96 ? -10.981 2.742 22.037 1.00 88.44 96 TYR A N 1
ATOM 774 C CA . TYR A 1 96 ? -10.543 3.507 23.201 1.00 88.44 96 TYR A CA 1
ATOM 775 C C . TYR A 1 96 ? -11.665 3.609 24.238 1.00 88.44 96 TYR A C 1
ATOM 777 O O . TYR A 1 96 ? -12.838 3.399 23.938 1.00 88.44 96 TYR A O 1
ATOM 785 N N . ILE A 1 97 ? -11.294 3.911 25.480 1.00 91.19 97 ILE A N 1
ATOM 786 C CA . ILE A 1 97 ? -12.255 4.141 26.561 1.00 91.19 97 ILE A CA 1
ATOM 787 C C . ILE A 1 97 ? -12.323 5.640 26.799 1.00 91.19 97 ILE A C 1
ATOM 789 O O . ILE A 1 97 ? -11.340 6.226 27.264 1.00 91.19 97 ILE A O 1
ATOM 793 N N . ASP A 1 98 ? -13.472 6.237 26.506 1.00 90.38 98 ASP A N 1
ATOM 794 C CA . ASP A 1 98 ? -13.758 7.604 26.909 1.00 90.38 98 ASP A CA 1
ATOM 795 C C . ASP A 1 98 ? -14.160 7.636 28.386 1.00 90.38 98 ASP A C 1
ATOM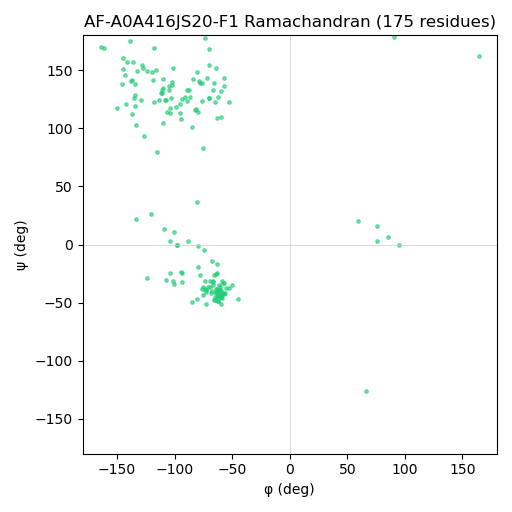 797 O O . ASP A 1 98 ? -14.824 6.726 28.890 1.00 90.38 98 ASP A O 1
ATOM 801 N N . ARG A 1 99 ? -13.692 8.655 29.104 1.00 90.94 99 ARG A N 1
ATOM 802 C CA . ARG A 1 99 ? -13.903 8.810 30.546 1.00 90.94 99 ARG A CA 1
ATOM 803 C C . ARG A 1 99 ? -14.500 10.177 30.806 1.00 90.94 99 ARG A C 1
ATOM 805 O O . ARG A 1 99 ? -13.776 11.156 30.993 1.00 90.94 99 ARG A O 1
ATOM 812 N N . ILE A 1 100 ? -15.822 10.221 30.866 1.00 89.75 100 ILE A N 1
ATOM 813 C CA . ILE A 1 100 ? -16.570 11.442 31.140 1.00 89.75 100 ILE A CA 1
ATOM 814 C C . ILE A 1 100 ? -16.736 11.544 32.650 1.00 89.75 100 ILE A C 1
ATOM 816 O O . ILE A 1 100 ? -17.196 10.613 33.305 1.00 89.75 100 ILE A O 1
ATOM 820 N N . ARG A 1 101 ? -16.292 12.652 33.241 1.00 91.25 101 ARG A N 1
ATOM 821 C CA . ARG A 1 101 ? -16.403 12.841 34.689 1.00 91.25 101 ARG A CA 1
ATOM 822 C C . ARG A 1 101 ? -17.870 13.044 35.062 1.00 91.25 101 ARG A C 1
ATOM 824 O O . ARG A 1 101 ? -18.502 13.945 34.518 1.00 91.25 101 ARG A O 1
ATOM 831 N N . LEU A 1 102 ? -18.362 12.229 35.992 1.00 91.56 102 LEU A N 1
ATOM 832 C CA . LEU A 1 102 ? -19.718 12.348 36.527 1.00 91.56 102 LEU A CA 1
ATOM 833 C C . LEU A 1 102 ? -19.843 13.600 37.399 1.00 91.56 102 LEU A C 1
ATOM 835 O O . LEU A 1 102 ? -18.851 14.068 37.979 1.00 91.56 102 LEU A O 1
ATOM 839 N N . ASP A 1 103 ? -21.059 14.127 37.512 1.00 93.56 103 ASP A N 1
ATOM 840 C CA . ASP A 1 103 ? -21.346 15.149 38.512 1.00 93.56 103 ASP A CA 1
ATOM 841 C C . ASP A 1 103 ? -21.329 14.564 39.939 1.00 93.56 103 ASP A C 1
ATOM 843 O O . ASP A 1 103 ? -21.244 13.352 40.154 1.00 93.56 103 ASP A O 1
ATOM 847 N N . GLU A 1 104 ? -21.330 15.433 40.954 1.00 91.56 104 GLU A N 1
ATOM 848 C CA . GLU A 1 104 ? -21.199 14.987 42.345 1.00 91.56 104 GLU A CA 1
ATOM 849 C C . GLU A 1 104 ? -22.383 14.148 42.843 1.00 91.56 104 GLU A C 1
ATOM 851 O O . GLU A 1 104 ? -22.215 13.375 43.790 1.00 91.56 104 GLU A O 1
ATOM 856 N N . GLU A 1 105 ? -23.573 14.324 42.270 1.00 90.44 105 GLU A N 1
ATOM 857 C CA . GLU A 1 105 ? -24.786 13.633 42.703 1.00 90.44 105 GLU A CA 1
ATOM 858 C C . GLU A 1 105 ? -24.815 12.216 42.119 1.00 90.44 105 GLU A C 1
ATOM 860 O O . GLU A 1 105 ? -24.960 11.240 42.862 1.00 90.44 105 GLU A O 1
ATOM 865 N N . GLU A 1 106 ? -24.530 12.085 40.823 1.00 86.38 106 GLU A N 1
ATOM 866 C CA . GLU A 1 106 ? -24.380 10.810 40.122 1.00 86.38 106 GLU A CA 1
ATOM 867 C C . GLU A 1 106 ? -23.199 9.994 40.657 1.00 86.38 106 GLU A C 1
ATOM 869 O O . GLU A 1 106 ? -23.328 8.786 40.881 1.00 86.38 106 GLU A O 1
ATOM 874 N N . ALA A 1 107 ? -22.062 10.635 40.941 1.00 89.94 107 ALA A N 1
ATOM 875 C CA . ALA A 1 107 ? -20.898 9.955 41.506 1.00 89.94 107 ALA A CA 1
ATOM 876 C C . ALA A 1 107 ? -21.181 9.387 42.907 1.00 89.94 107 ALA A C 1
ATOM 878 O O . ALA A 1 107 ? -20.743 8.285 43.242 1.00 89.94 107 ALA A O 1
ATOM 879 N N . LYS A 1 108 ? -21.950 10.108 43.737 1.00 89.56 108 LYS A N 1
ATOM 880 C CA . LYS A 1 108 ? -22.379 9.613 45.057 1.00 89.56 108 LYS A CA 1
ATOM 881 C C . LYS A 1 108 ? -23.384 8.470 44.946 1.00 89.56 108 LYS A C 1
ATOM 883 O O . LYS A 1 108 ? -23.332 7.556 45.765 1.00 89.56 108 LYS A O 1
ATOM 888 N N . ALA A 1 109 ? -24.282 8.517 43.963 1.00 89.50 109 ALA A N 1
ATOM 889 C CA . ALA A 1 109 ? -25.292 7.484 43.751 1.00 89.50 109 ALA A CA 1
ATOM 890 C C . ALA A 1 109 ? -24.700 6.179 43.190 1.00 89.50 109 ALA A C 1
ATOM 892 O O . ALA A 1 109 ? -25.114 5.091 43.589 1.00 89.50 109 ALA A O 1
ATOM 893 N N . THR A 1 110 ? -23.731 6.282 42.280 1.00 86.50 110 THR A N 1
ATOM 894 C CA . THR A 1 110 ? -23.127 5.133 41.582 1.00 86.50 110 THR A CA 1
ATOM 895 C C . THR A 1 110 ? -21.861 4.606 42.260 1.00 86.50 110 THR A C 1
ATOM 897 O O . THR A 1 110 ? -21.519 3.438 42.096 1.00 86.50 110 THR A O 1
ATOM 900 N N . GLY A 1 111 ? -21.161 5.447 43.029 1.00 89.44 111 GLY A N 1
ATOM 901 C CA . GLY A 1 111 ? -19.847 5.137 43.597 1.00 89.44 111 GLY A CA 1
ATOM 902 C C . GLY A 1 111 ? -18.696 5.211 42.585 1.00 89.44 111 GLY A C 1
ATOM 903 O O . GLY A 1 111 ? -17.553 4.926 42.947 1.00 89.44 111 GLY A O 1
ATOM 904 N N . GLU A 1 112 ? -18.965 5.600 41.335 1.00 88.75 112 GLU A N 1
ATOM 905 C CA . GLU A 1 112 ? -17.955 5.802 40.296 1.00 88.75 112 GLU A CA 1
ATOM 906 C C . GLU A 1 112 ? -17.634 7.291 40.102 1.00 88.75 112 GLU A C 1
ATOM 908 O O . GLU A 1 112 ? -18.448 8.169 40.357 1.00 88.75 112 GLU A O 1
ATOM 913 N N . ILE A 1 113 ? -16.411 7.591 39.656 1.00 91.38 113 ILE A N 1
ATOM 914 C CA . ILE A 1 113 ? -15.954 8.972 39.385 1.00 91.38 113 ILE A CA 1
ATOM 915 C C . ILE A 1 113 ? -16.152 9.339 37.904 1.00 91.38 113 ILE A C 1
ATOM 917 O O . ILE A 1 113 ? -16.228 10.515 37.545 1.00 91.38 113 ILE A O 1
ATOM 921 N N . TYR A 1 114 ? -16.208 8.328 37.038 1.00 90.12 114 TYR A N 1
ATOM 922 C CA . TYR A 1 114 ? -16.286 8.488 35.593 1.00 90.12 114 TYR A CA 1
ATOM 923 C C . TYR A 1 114 ? -17.352 7.566 35.020 1.00 90.12 114 TYR A C 1
ATOM 925 O O . TYR A 1 114 ? -17.380 6.388 35.372 1.00 90.12 114 TYR A O 1
ATOM 933 N N . ASP A 1 115 ? -18.123 8.084 34.073 1.00 89.94 115 ASP A N 1
ATOM 934 C CA . ASP A 1 115 ? -18.816 7.277 33.084 1.00 89.94 115 ASP A CA 1
ATOM 935 C C . ASP A 1 115 ? -17.790 6.809 32.044 1.00 89.94 115 ASP A C 1
ATOM 937 O O . ASP A 1 115 ? -17.049 7.615 31.469 1.00 89.94 115 ASP A O 1
ATOM 941 N N . LYS A 1 116 ? -17.687 5.492 3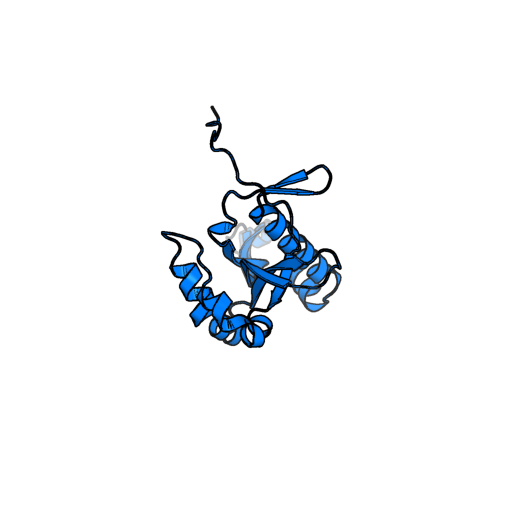1.862 1.00 90.38 116 LYS A N 1
ATOM 942 C CA . LYS A 1 116 ? -16.721 4.866 30.957 1.00 90.38 116 LYS A CA 1
ATOM 943 C C . LYS A 1 116 ? -17.462 4.352 29.738 1.00 90.38 116 LYS A C 1
ATOM 945 O O . LYS A 1 116 ? -18.211 3.382 29.836 1.00 90.38 116 LYS A O 1
ATOM 950 N N . GLN A 1 117 ? -17.185 4.942 28.585 1.00 89.44 117 GLN A N 1
ATOM 951 C CA . GLN A 1 117 ? -17.805 4.547 27.326 1.00 89.44 117 GLN A CA 1
ATOM 952 C C . GLN A 1 117 ? -16.759 3.907 26.415 1.00 89.44 117 GLN A C 1
ATOM 954 O O . GLN A 1 117 ? -15.662 4.435 26.234 1.00 89.44 117 GLN A O 1
ATOM 959 N N . ASN A 1 118 ? -17.082 2.737 25.862 1.00 88.50 118 ASN A N 1
ATOM 960 C CA . ASN A 1 118 ? -16.248 2.114 24.839 1.00 88.50 118 ASN A CA 1
ATOM 961 C C . ASN A 1 118 ? -16.541 2.791 23.502 1.00 88.50 118 ASN A C 1
ATOM 963 O O . ASN A 1 118 ? -17.639 2.659 22.964 1.00 88.50 118 ASN A O 1
ATOM 967 N N . CYS A 1 119 ? -15.541 3.480 22.974 1.00 87.81 119 CYS A N 1
ATOM 968 C CA . CYS A 1 119 ? -15.599 4.192 21.708 1.00 87.81 119 CYS A CA 1
ATOM 969 C C . CYS A 1 119 ? -14.577 3.594 20.733 1.00 87.81 119 CYS A C 1
ATOM 971 O O . CYS A 1 119 ? -13.719 2.789 21.111 1.00 87.81 119 CYS A O 1
ATOM 973 N N . ALA A 1 120 ? -14.652 3.978 19.462 1.00 86.38 120 ALA A N 1
ATOM 974 C CA . ALA A 1 120 ? -13.665 3.574 18.472 1.00 86.38 120 ALA A CA 1
ATOM 975 C C . ALA A 1 120 ? -13.434 4.685 17.450 1.00 86.38 120 ALA A C 1
ATOM 977 O O . ALA A 1 120 ? -14.385 5.316 16.996 1.00 86.38 120 ALA A O 1
ATOM 978 N N . VAL A 1 121 ? -12.171 4.899 17.085 1.00 87.38 121 VAL A N 1
ATOM 979 C CA . VAL A 1 121 ? -11.791 5.806 15.997 1.00 87.38 121 VAL A CA 1
ATOM 980 C C . VAL A 1 121 ? -11.617 4.982 14.733 1.00 87.38 121 VAL A C 1
ATOM 982 O O . VAL A 1 121 ? -10.794 4.065 14.699 1.00 87.38 121 VAL A O 1
ATOM 985 N N . SER A 1 122 ? -12.376 5.296 13.690 1.00 89.44 122 SER A N 1
ATOM 986 C CA . SER A 1 122 ? -12.183 4.679 12.379 1.00 89.44 122 SER A CA 1
ATOM 987 C C . SER A 1 122 ? -10.834 5.081 11.785 1.00 89.44 122 SER A C 1
ATOM 989 O O . SER A 1 122 ? -10.444 6.247 11.833 1.00 89.44 122 SER A O 1
ATOM 991 N N . ALA A 1 123 ? -10.144 4.132 11.164 1.00 89.25 123 ALA A N 1
ATOM 992 C CA . ALA A 1 123 ? -8.854 4.360 10.533 1.00 89.25 123 ALA A CA 1
ATOM 993 C C . ALA A 1 123 ? -8.728 3.576 9.222 1.00 89.25 123 ALA A C 1
ATOM 995 O O . ALA A 1 123 ? -9.388 2.558 9.013 1.00 89.25 123 ALA A O 1
ATOM 996 N N . ILE A 1 124 ? -7.848 4.050 8.343 1.00 91.38 124 ILE A N 1
ATOM 997 C CA . ILE A 1 124 ? -7.328 3.259 7.227 1.00 91.38 124 ILE A CA 1
ATOM 998 C C . ILE A 1 124 ? -5.924 2.819 7.620 1.00 91.38 124 ILE A C 1
ATOM 1000 O O . ILE A 1 124 ? -5.088 3.638 7.996 1.00 91.38 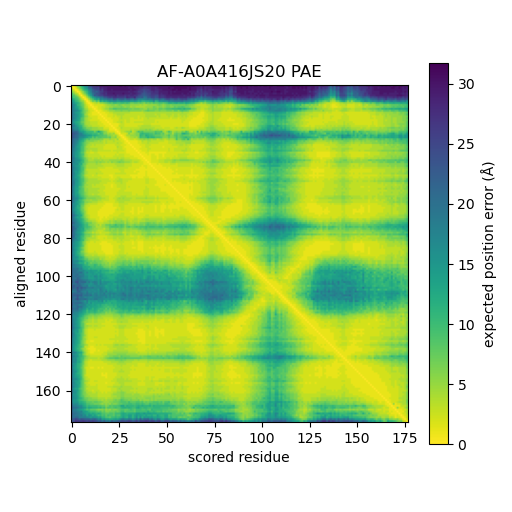124 ILE A O 1
ATOM 1004 N N . GLU A 1 125 ? -5.685 1.520 7.551 1.00 93.31 125 GLU A N 1
ATOM 1005 C CA . GLU A 1 125 ? -4.439 0.885 7.949 1.00 93.31 125 GLU A CA 1
ATOM 1006 C C . GLU A 1 125 ? -3.698 0.369 6.717 1.00 93.31 125 GLU A C 1
ATOM 1008 O O . GLU A 1 125 ? -4.284 -0.276 5.844 1.00 93.31 125 GLU A O 1
ATOM 1013 N N . ILE A 1 126 ? -2.391 0.626 6.669 1.00 96.50 126 ILE A N 1
ATOM 1014 C CA . ILE A 1 126 ? -1.482 -0.024 5.726 1.00 96.50 126 ILE A CA 1
ATOM 1015 C C . ILE A 1 126 ? -1.062 -1.353 6.359 1.00 96.50 126 ILE A C 1
ATOM 1017 O O . ILE A 1 126 ? -0.219 -1.377 7.252 1.00 96.50 126 ILE A O 1
ATOM 1021 N N . LYS A 1 127 ? -1.668 -2.457 5.912 1.00 96.12 127 LYS A N 1
ATOM 1022 C CA . LYS A 1 127 ? -1.393 -3.812 6.425 1.00 96.12 127 LYS A CA 1
ATOM 1023 C C . LYS A 1 127 ? -0.056 -4.357 5.947 1.00 96.12 127 LYS A C 1
ATOM 1025 O O . LYS A 1 127 ? 0.646 -5.028 6.694 1.00 96.12 127 LYS A O 1
ATOM 1030 N N . MET A 1 128 ? 0.274 -4.062 4.696 1.00 96.94 128 MET A N 1
ATOM 1031 C CA . MET A 1 128 ? 1.516 -4.466 4.050 1.00 96.94 128 MET A CA 1
ATOM 1032 C C . MET A 1 128 ? 2.045 -3.288 3.249 1.00 96.94 128 MET A C 1
ATOM 1034 O O . MET A 1 128 ? 1.269 -2.586 2.600 1.00 96.94 128 MET A O 1
ATOM 1038 N N . PHE A 1 129 ? 3.358 -3.094 3.272 1.00 97.75 129 PHE A N 1
ATOM 1039 C CA . PHE A 1 129 ? 4.055 -2.187 2.372 1.00 97.75 129 PHE A CA 1
ATOM 1040 C C . PHE A 1 129 ? 5.462 -2.717 2.139 1.00 97.75 129 PHE A C 1
ATOM 1042 O O . PHE A 1 129 ? 6.245 -2.825 3.082 1.00 97.75 129 PHE A O 1
ATOM 1049 N N . ALA A 1 130 ? 5.773 -3.048 0.890 1.00 98.00 130 ALA A N 1
ATOM 1050 C CA . ALA A 1 130 ? 7.089 -3.536 0.513 1.00 98.00 130 ALA A CA 1
ATOM 1051 C C . ALA A 1 130 ? 7.548 -2.879 -0.783 1.00 98.00 130 ALA A C 1
ATOM 1053 O O . ALA A 1 130 ? 6.766 -2.672 -1.710 1.00 98.00 130 ALA A O 1
ATOM 1054 N N . VAL A 1 131 ? 8.839 -2.573 -0.840 1.00 98.00 131 VAL A N 1
ATOM 1055 C CA . VAL A 1 131 ? 9.510 -2.002 -2.008 1.00 98.00 131 VAL A CA 1
ATOM 1056 C C . VAL A 1 131 ? 10.434 -3.068 -2.566 1.00 98.00 131 VAL A C 1
ATOM 1058 O O . VAL A 1 131 ? 11.171 -3.694 -1.804 1.00 98.00 131 VAL A O 1
ATOM 1061 N N . ASN A 1 132 ? 10.393 -3.274 -3.879 1.00 97.56 132 ASN A N 1
ATOM 1062 C CA . ASN A 1 132 ? 11.281 -4.204 -4.559 1.00 97.56 132 ASN A CA 1
ATOM 1063 C C . ASN A 1 132 ? 12.737 -3.810 -4.268 1.00 97.56 132 ASN A C 1
ATOM 1065 O O . ASN A 1 132 ? 13.077 -2.627 -4.317 1.00 97.56 132 ASN A O 1
ATOM 1069 N N . GLN A 1 133 ? 13.591 -4.787 -3.966 1.00 96.75 133 GLN A N 1
ATOM 1070 C CA . GLN A 1 133 ? 14.989 -4.599 -3.594 1.00 96.75 133 GLN A CA 1
ATOM 1071 C C . GLN A 1 133 ? 15.742 -3.701 -4.580 1.00 96.75 133 GLN A C 1
ATOM 1073 O O . GLN A 1 133 ? 16.570 -2.897 -4.160 1.00 96.75 133 GLN A O 1
ATOM 1078 N N . LYS A 1 134 ? 15.413 -3.777 -5.874 1.00 94.75 134 LYS A N 1
ATOM 1079 C CA . LYS A 1 134 ? 15.983 -2.923 -6.924 1.00 94.75 134 LYS A CA 1
ATOM 1080 C C . LYS A 1 134 ? 15.759 -1.423 -6.690 1.00 94.75 134 LYS A C 1
ATOM 1082 O O . LYS A 1 134 ? 16.576 -0.624 -7.127 1.00 94.75 134 LYS A O 1
ATOM 1087 N N . TYR A 1 135 ? 14.654 -1.053 -6.046 1.00 96.06 135 TYR A N 1
ATOM 1088 C CA . TYR A 1 135 ? 14.256 0.332 -5.770 1.00 96.06 135 TYR A CA 1
ATOM 1089 C C . TYR A 1 135 ? 14.498 0.741 -4.309 1.00 96.06 135 TYR A C 1
ATOM 1091 O O . TYR A 1 135 ? 14.145 1.849 -3.893 1.00 96.06 135 TYR A O 1
ATOM 1099 N N . GLN A 1 136 ? 15.074 -0.147 -3.495 1.00 94.56 136 GLN A N 1
ATOM 1100 C CA . GLN A 1 136 ? 15.472 0.186 -2.134 1.00 94.56 136 GLN A CA 1
ATOM 1101 C C . GLN A 1 136 ? 16.755 1.013 -2.161 1.00 94.56 136 GLN A C 1
ATOM 1103 O O . GLN A 1 136 ? 17.681 0.714 -2.904 1.00 94.56 136 GLN A O 1
ATOM 1108 N N . ASN A 1 137 ? 16.826 2.044 -1.311 1.00 93.62 137 ASN A N 1
ATOM 1109 C CA . ASN A 1 137 ? 17.943 2.998 -1.298 1.00 93.62 137 ASN A CA 1
ATOM 1110 C C . ASN A 1 137 ? 18.135 3.750 -2.635 1.00 93.62 137 ASN A C 1
ATOM 1112 O O . ASN A 1 137 ? 19.211 4.294 -2.888 1.00 93.62 137 ASN A O 1
ATOM 1116 N N . THR A 1 138 ? 17.084 3.786 -3.457 1.00 95.19 138 THR A N 1
ATOM 1117 C CA . THR A 1 138 ? 17.036 4.498 -4.731 1.00 95.19 138 THR A CA 1
ATOM 1118 C C . THR A 1 138 ? 16.260 5.799 -4.585 1.00 95.19 138 THR A C 1
ATOM 1120 O O . THR A 1 138 ? 15.200 5.830 -3.951 1.00 95.19 138 THR A O 1
ATOM 1123 N N . PHE A 1 139 ? 16.781 6.861 -5.181 1.00 96.25 139 PHE A N 1
ATOM 1124 C CA . PHE A 1 139 ? 16.260 8.216 -5.103 1.00 96.25 139 PHE A CA 1
ATOM 1125 C C . PHE A 1 139 ? 15.795 8.699 -6.474 1.00 96.25 139 PHE A C 1
ATOM 1127 O O . PHE A 1 139 ? 16.286 8.256 -7.516 1.00 96.25 139 PHE A O 1
ATOM 1134 N N . PHE A 1 140 ? 14.803 9.580 -6.457 1.00 95.56 140 PHE A N 1
ATOM 1135 C CA . PHE A 1 140 ? 14.273 10.231 -7.642 1.00 95.56 140 PHE A CA 1
ATOM 1136 C C . PHE A 1 140 ? 14.095 11.716 -7.347 1.00 95.56 140 PHE A C 1
ATOM 1138 O O . PHE A 1 140 ? 13.413 12.082 -6.384 1.00 95.56 140 PHE A O 1
ATOM 1145 N N . GLU A 1 141 ? 14.689 12.538 -8.205 1.00 95.12 141 GLU A N 1
ATOM 1146 C CA . GLU A 1 141 ? 14.594 13.989 -8.147 1.00 95.12 141 GLU A CA 1
ATOM 1147 C C . GLU A 1 141 ? 13.451 14.467 -9.048 1.00 95.12 141 GLU A C 1
ATOM 1149 O O . GLU A 1 141 ? 13.398 14.154 -10.241 1.00 95.12 141 GLU A O 1
ATOM 1154 N N . TYR A 1 142 ? 12.518 15.227 -8.477 1.00 92.44 142 TYR A N 1
ATOM 1155 C CA . TYR A 1 142 ? 11.423 15.845 -9.216 1.00 92.44 142 TYR A CA 1
ATOM 1156 C C . TYR A 1 142 ? 11.120 17.240 -8.676 1.00 92.44 142 TYR A C 1
ATOM 1158 O O . TYR A 1 142 ? 10.747 17.413 -7.514 1.00 92.44 142 TYR A O 1
ATOM 1166 N N . GLY A 1 143 ? 11.236 18.246 -9.544 1.00 91.06 143 GLY A N 1
ATOM 1167 C CA . GLY A 1 143 ? 11.175 19.642 -9.115 1.00 91.06 143 GLY A CA 1
ATOM 1168 C C . GLY A 1 143 ? 12.378 19.976 -8.236 1.00 91.06 143 GLY A C 1
ATOM 1169 O O . GLY A 1 143 ? 13.506 19.737 -8.647 1.00 91.06 143 GLY A O 1
ATOM 1170 N N . ASP A 1 144 ? 12.122 20.499 -7.037 1.00 92.62 144 ASP A N 1
ATOM 1171 C CA . ASP A 1 144 ? 13.156 20.864 -6.055 1.00 92.62 144 ASP A CA 1
ATOM 1172 C C . ASP A 1 144 ? 13.324 19.802 -4.943 1.00 92.62 144 ASP A C 1
ATOM 1174 O O . ASP A 1 144 ? 13.959 20.060 -3.918 1.00 92.62 144 ASP A O 1
ATOM 1178 N N . GLU A 1 145 ? 12.712 18.622 -5.100 1.00 94.75 145 GLU A N 1
ATOM 1179 C CA . GLU A 1 145 ? 12.727 17.543 -4.108 1.00 94.75 145 GLU A CA 1
ATOM 1180 C C . GLU A 1 145 ? 13.494 16.321 -4.636 1.00 94.75 145 GLU A C 1
ATOM 1182 O O . GLU A 1 145 ? 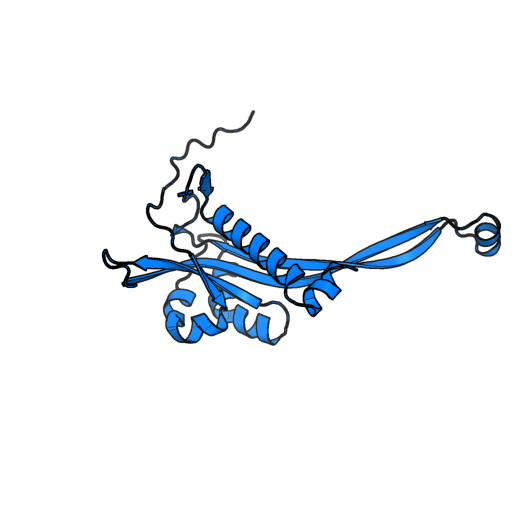13.137 15.754 -5.667 1.00 94.75 145 GLU A O 1
ATOM 1187 N N . ASP A 1 146 ? 14.506 15.880 -3.884 1.00 94.19 146 ASP A N 1
ATOM 1188 C CA . ASP A 1 146 ? 15.198 14.601 -4.078 1.00 94.19 146 ASP A CA 1
ATOM 1189 C C . ASP A 1 146 ? 14.837 13.659 -2.924 1.00 94.19 146 ASP A C 1
ATOM 1191 O O . ASP A 1 146 ? 15.266 13.849 -1.780 1.00 94.19 146 ASP A O 1
ATOM 1195 N N . LEU A 1 147 ? 13.974 12.681 -3.203 1.00 95.31 147 LEU A N 1
ATOM 1196 C CA . LEU A 1 147 ? 13.409 11.792 -2.188 1.00 95.31 147 LEU A CA 1
ATOM 1197 C C . LEU A 1 147 ? 13.603 10.320 -2.568 1.00 95.31 147 LEU A C 1
ATOM 1199 O O . LEU A 1 147 ? 13.603 9.971 -3.753 1.00 95.31 147 LEU A O 1
ATOM 1203 N N . PRO A 1 148 ? 13.689 9.416 -1.571 1.00 96.25 148 PRO A N 1
ATOM 1204 C CA . PRO A 1 148 ? 13.647 7.987 -1.831 1.00 96.25 148 PRO A CA 1
ATOM 1205 C C . PRO A 1 148 ? 12.364 7.602 -2.571 1.00 96.25 148 PRO A C 1
ATOM 1207 O O . PRO A 1 148 ? 11.277 8.087 -2.244 1.00 96.25 148 PRO A O 1
ATOM 1210 N N . VAL A 1 149 ? 12.457 6.641 -3.489 1.00 96.69 149 VAL A N 1
ATOM 1211 C CA . VAL A 1 149 ? 11.301 6.106 -4.231 1.00 96.69 149 VAL A CA 1
ATOM 1212 C C . VAL A 1 149 ? 10.182 5.646 -3.287 1.00 96.69 149 VAL A C 1
ATOM 1214 O O . VAL A 1 149 ? 9.004 5.884 -3.548 1.00 96.69 149 VAL A O 1
ATOM 1217 N N . SER A 1 150 ? 10.529 5.057 -2.140 1.00 96.56 150 SER A N 1
ATOM 1218 C CA . SER A 1 150 ? 9.556 4.647 -1.121 1.00 96.56 150 SER A CA 1
ATOM 1219 C C . SER A 1 150 ? 8.743 5.814 -0.547 1.00 96.56 150 SER A C 1
ATOM 1221 O O . SER A 1 150 ? 7.556 5.651 -0.266 1.00 96.56 150 SER A O 1
ATOM 1223 N N . VAL A 1 151 ? 9.349 6.995 -0.404 1.00 96.56 151 VAL A N 1
ATOM 1224 C CA . VAL A 1 151 ? 8.689 8.204 0.109 1.00 96.56 151 VAL A CA 1
ATOM 1225 C C . VAL A 1 151 ? 7.728 8.768 -0.930 1.00 96.56 151 VAL A C 1
ATOM 1227 O O . VAL A 1 151 ? 6.603 9.121 -0.577 1.00 96.56 151 VAL A O 1
ATOM 1230 N N . TRP A 1 152 ? 8.115 8.775 -2.209 1.00 96.69 152 TRP A N 1
ATOM 1231 C CA . TRP A 1 152 ? 7.209 9.138 -3.302 1.00 96.69 152 TRP A CA 1
ATOM 1232 C C . TRP A 1 152 ? 5.959 8.251 -3.326 1.00 96.69 152 TRP A C 1
ATOM 1234 O O . TRP A 1 152 ? 4.841 8.753 -3.451 1.00 96.69 152 TRP A O 1
ATOM 1244 N N . VAL A 1 153 ? 6.129 6.940 -3.125 1.00 97.25 153 VAL A N 1
ATOM 1245 C CA . VAL A 1 153 ? 5.000 6.003 -3.035 1.00 97.25 153 VAL A CA 1
ATOM 1246 C C . VAL A 1 153 ? 4.124 6.291 -1.815 1.00 97.25 153 VAL A C 1
ATOM 1248 O O . VAL A 1 153 ? 2.906 6.378 -1.953 1.00 97.25 153 VAL A O 1
ATOM 1251 N N . LEU A 1 154 ? 4.714 6.477 -0.630 1.00 97.19 154 LEU A N 1
ATOM 1252 C CA . LEU A 1 154 ? 3.955 6.785 0.587 1.00 97.19 154 LEU A CA 1
ATOM 1253 C C . LEU A 1 154 ? 3.142 8.076 0.451 1.00 97.19 154 LEU A C 1
ATOM 1255 O O . LEU A 1 154 ? 1.977 8.106 0.845 1.00 97.19 154 LEU A O 1
ATOM 1259 N N . ARG A 1 155 ? 3.721 9.119 -0.151 1.00 95.50 155 ARG A N 1
ATOM 1260 C CA . ARG A 1 155 ? 3.010 10.368 -0.448 1.00 95.50 155 ARG A CA 1
ATOM 1261 C C . ARG A 1 155 ? 1.806 10.115 -1.352 1.00 95.50 155 ARG A C 1
ATOM 1263 O O . ARG A 1 155 ? 0.706 10.539 -1.019 1.00 95.50 155 ARG A O 1
ATOM 1270 N N . SER A 1 156 ? 1.983 9.331 -2.417 1.00 94.38 156 SER A N 1
ATOM 1271 C CA . SER A 1 156 ? 0.876 8.949 -3.301 1.00 94.38 156 SER A CA 1
ATOM 1272 C C . SER A 1 156 ? -0.232 8.177 -2.575 1.00 94.38 156 SER A C 1
ATOM 1274 O O . SER A 1 156 ? -1.402 8.368 -2.905 1.00 94.38 156 SER A O 1
ATOM 1276 N N . ILE A 1 157 ? 0.100 7.317 -1.603 1.00 96.00 157 ILE A N 1
ATOM 1277 C CA . ILE A 1 157 ? -0.894 6.601 -0.785 1.00 96.00 157 ILE A CA 1
ATOM 1278 C C . ILE A 1 157 ? -1.692 7.590 0.072 1.00 96.00 157 ILE A C 1
ATOM 1280 O O . ILE A 1 157 ? -2.918 7.501 0.132 1.00 96.00 157 ILE A O 1
ATOM 1284 N N . ILE A 1 158 ? -1.011 8.542 0.716 1.00 95.12 158 ILE A N 1
ATOM 1285 C CA . ILE A 1 158 ? -1.645 9.568 1.556 1.00 95.12 158 ILE A CA 1
ATOM 1286 C C . ILE A 1 158 ? -2.579 10.444 0.717 1.00 95.12 158 ILE A C 1
ATOM 1288 O O . ILE A 1 158 ? -3.743 10.604 1.083 1.00 95.12 158 ILE A O 1
ATOM 1292 N N . ASP A 1 159 ? -2.107 10.936 -0.429 1.00 93.94 159 ASP A N 1
ATOM 1293 C CA . ASP A 1 159 ? -2.898 11.773 -1.337 1.00 93.94 159 ASP A CA 1
ATOM 1294 C C . ASP A 1 159 ? -4.127 11.011 -1.863 1.00 93.94 159 ASP A C 1
ATOM 1296 O O . ASP A 1 159 ? -5.232 11.558 -1.944 1.00 93.94 159 ASP A O 1
ATOM 1300 N N . TYR A 1 160 ? -3.967 9.718 -2.170 1.00 91.62 160 TYR A N 1
ATOM 1301 C CA . TYR A 1 160 ? -5.073 8.854 -2.573 1.00 91.62 160 TYR A CA 1
ATOM 1302 C C . TYR A 1 160 ? -6.116 8.706 -1.457 1.00 91.62 160 TYR A C 1
ATOM 1304 O O . TYR A 1 160 ? -7.303 8.924 -1.700 1.00 91.62 160 TYR A O 1
ATOM 1312 N N . ILE A 1 161 ? -5.693 8.401 -0.227 1.00 91.75 161 ILE A N 1
ATOM 1313 C CA . ILE A 1 161 ? -6.590 8.289 0.935 1.00 91.75 161 ILE A CA 1
ATOM 1314 C C . ILE A 1 161 ? -7.303 9.620 1.209 1.00 91.75 161 ILE A C 1
ATOM 1316 O O . ILE A 1 161 ? -8.517 9.641 1.439 1.00 91.75 161 ILE A O 1
ATOM 1320 N N . GLU A 1 162 ? -6.583 10.740 1.143 1.00 91.25 162 GLU A N 1
ATOM 1321 C CA . GLU A 1 162 ? -7.166 12.068 1.309 1.00 91.25 162 GLU A CA 1
ATOM 1322 C C . GLU A 1 162 ? -8.234 12.324 0.237 1.00 91.25 162 GLU A C 1
ATOM 1324 O O . GLU A 1 162 ? -9.345 12.764 0.554 1.00 91.25 162 GLU A O 1
ATOM 1329 N N . ASN A 1 163 ? -7.951 11.990 -1.021 1.00 90.75 163 ASN A N 1
ATOM 1330 C CA . ASN A 1 163 ? -8.920 12.105 -2.102 1.00 90.75 163 ASN A CA 1
ATOM 1331 C C . ASN A 1 163 ? -10.158 11.221 -1.870 1.00 90.75 163 ASN A C 1
ATOM 1333 O O . ASN A 1 163 ? -11.286 11.702 -2.017 1.00 90.75 163 ASN A O 1
ATOM 1337 N N . LEU A 1 164 ? -9.988 9.966 -1.437 1.00 88.12 164 LEU A N 1
ATOM 1338 C CA . LEU A 1 164 ? -11.107 9.080 -1.090 1.00 88.12 164 LEU A CA 1
ATOM 1339 C C . LEU A 1 164 ? -11.986 9.685 0.013 1.00 88.12 164 LEU A C 1
ATOM 1341 O O . LEU A 1 164 ? -13.213 9.667 -0.100 1.00 88.12 164 LEU A O 1
ATOM 1345 N N . SER A 1 165 ? -11.376 10.293 1.037 1.00 87.56 165 SER A N 1
ATOM 1346 C CA . SER A 1 165 ? -12.095 10.942 2.146 1.00 87.56 165 SER A CA 1
ATOM 1347 C C . SER A 1 165 ? -12.962 12.133 1.707 1.00 87.56 165 SER A C 1
ATOM 1349 O O . SER A 1 165 ? -13.944 12.483 2.370 1.00 87.56 165 SER A O 1
ATOM 1351 N N . LYS A 1 166 ? -12.623 12.755 0.572 1.00 87.50 166 LYS A N 1
ATOM 1352 C CA . LYS A 1 166 ? -13.343 13.901 0.001 1.00 87.50 166 LYS A CA 1
ATOM 1353 C C . LYS A 1 166 ? -14.393 13.482 -1.028 1.00 87.50 166 LYS A C 1
ATOM 1355 O O . LYS A 1 166 ? -15.421 14.150 -1.134 1.00 87.50 166 LYS A O 1
ATOM 1360 N N . THR A 1 167 ? -14.143 12.403 -1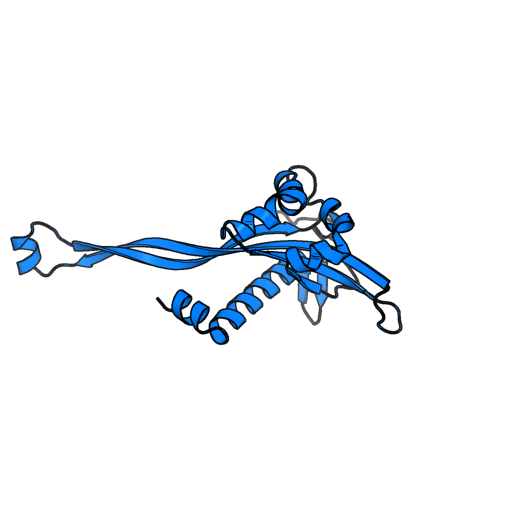.768 1.00 89.25 167 THR A N 1
ATOM 1361 C CA . THR A 1 167 ? -14.922 12.020 -2.958 1.00 89.25 167 THR A CA 1
ATOM 1362 C C . THR A 1 167 ? -15.926 10.897 -2.710 1.00 89.25 167 THR A C 1
ATOM 1364 O O . THR A 1 167 ? -16.996 10.906 -3.317 1.00 89.25 167 THR A O 1
ATOM 1367 N N . ILE A 1 168 ? -15.645 9.961 -1.796 1.00 85.44 168 ILE A N 1
ATOM 1368 C CA . ILE A 1 168 ? -16.522 8.815 -1.526 1.00 85.44 168 ILE A CA 1
ATOM 1369 C C . ILE A 1 168 ? -17.290 9.039 -0.225 1.00 85.44 168 ILE A C 1
ATOM 1371 O O . ILE A 1 168 ? -16.714 9.088 0.861 1.00 85.44 168 ILE A O 1
ATOM 1375 N N . VAL A 1 169 ? -18.623 9.113 -0.320 1.00 82.75 169 VAL A N 1
ATOM 1376 C CA . VAL A 1 169 ? -19.513 9.365 0.830 1.00 82.75 169 VAL A CA 1
ATOM 1377 C C . VAL A 1 169 ? -19.309 8.343 1.952 1.00 82.75 169 VAL A C 1
ATOM 1379 O O . VAL A 1 169 ? -19.248 8.734 3.114 1.00 82.75 169 VAL A O 1
ATOM 1382 N N . GLY A 1 170 ? -19.151 7.058 1.619 1.00 79.50 170 GLY A N 1
ATOM 1383 C CA . GLY A 1 170 ? -18.909 6.003 2.609 1.00 79.50 170 GLY A CA 1
ATOM 1384 C C . GLY A 1 170 ? -17.603 6.193 3.387 1.00 79.50 170 GLY A C 1
ATOM 1385 O O . GLY A 1 170 ? -17.604 6.112 4.610 1.00 79.50 170 GLY A O 1
ATOM 1386 N N . VAL A 1 171 ? -16.508 6.541 2.701 1.00 82.19 171 VAL A N 1
ATOM 1387 C CA . VAL A 1 171 ? -15.207 6.813 3.344 1.00 82.19 171 VAL A CA 1
ATOM 1388 C C . VAL A 1 171 ? -15.282 8.080 4.195 1.00 82.19 171 VAL A C 1
ATOM 1390 O O . VAL A 1 171 ? -14.787 8.112 5.317 1.00 82.19 171 VAL A O 1
ATOM 1393 N N . LYS A 1 172 ? -15.969 9.114 3.702 1.00 80.88 172 LYS A N 1
ATOM 1394 C CA . LYS A 1 172 ? -16.215 10.349 4.452 1.00 80.88 172 LYS A CA 1
ATOM 1395 C C . LYS A 1 172 ? -17.018 10.108 5.730 1.00 80.88 172 LYS A C 1
ATOM 1397 O O . LYS A 1 172 ? -16.740 10.751 6.735 1.00 80.88 172 LYS A O 1
ATOM 1402 N N . ALA A 1 173 ? -18.013 9.223 5.684 1.00 76.50 173 ALA A N 1
ATOM 1403 C CA . ALA A 1 173 ? -18.791 8.834 6.855 1.00 76.50 173 ALA A CA 1
ATOM 1404 C C . ALA A 1 173 ? -17.939 8.030 7.845 1.00 76.50 173 ALA A C 1
ATOM 1406 O O . ALA A 1 173 ? -17.996 8.303 9.037 1.00 76.50 173 ALA A O 1
ATOM 1407 N N . ALA A 1 174 ? -17.107 7.108 7.352 1.00 76.56 174 ALA A N 1
ATOM 1408 C CA . ALA A 1 174 ? -16.212 6.322 8.192 1.00 76.56 174 ALA A CA 1
ATOM 1409 C C . ALA A 1 174 ? -15.176 7.199 8.918 1.00 76.56 174 ALA A C 1
ATOM 1411 O O . ALA A 1 174 ? -14.989 7.035 10.113 1.00 76.56 174 ALA A O 1
ATOM 1412 N N . LEU A 1 175 ? -14.537 8.153 8.233 1.00 75.69 175 LEU A N 1
ATOM 1413 C CA . LEU A 1 175 ? -13.425 8.951 8.780 1.00 75.69 175 LEU A CA 1
ATOM 1414 C C . LEU A 1 175 ? -13.837 10.237 9.525 1.00 75.69 175 LEU A C 1
ATOM 1416 O O . LEU A 1 175 ? -12.968 11.005 9.928 1.00 75.69 175 LEU A O 1
ATOM 1420 N N . ARG A 1 176 ? -15.137 10.521 9.677 1.00 64.69 176 ARG A N 1
ATOM 1421 C CA . ARG A 1 176 ? -15.648 11.704 10.406 1.00 64.69 176 ARG A CA 1
ATOM 1422 C C . ARG A 1 176 ? -16.319 11.367 11.743 1.00 64.69 176 ARG A C 1
ATOM 1424 O O . ARG A 1 176 ? -17.027 12.225 12.270 1.00 64.69 176 ARG A O 1
ATOM 1431 N N . VAL A 1 177 ? -16.146 10.138 12.232 1.00 52.84 177 VAL A N 1
ATOM 1432 C CA . VAL A 1 177 ? -16.693 9.673 13.519 1.00 52.84 177 VAL A CA 1
ATOM 1433 C C . VAL A 1 177 ? -15.845 10.190 14.671 1.00 52.84 177 VAL A C 1
ATOM 1435 O O . VAL A 1 177 ? -14.602 10.087 14.561 1.00 52.84 177 VAL A O 1
#